Protein AF-M5CFU2-F1 (afdb_monomer_lite)

Foldseek 3Di:
DDDDDDDDDPDDPPPDDFQWDKDKDWDWDDDDHDIFTDKIKIKTARDDPVLLVLLLVPFDWDWDAPFQQWIWIDGPPDIGIDGHPAGFDPVFWDWDRDNVRRMIMIMGHHDDCVPPAPDPVDNQGFDVVPTDGPNDDDDPPVPDPDDDDDPVVLVVCLVVLVVVDDPVLVVCLPPPPDDDPDPSSNVSNVVNVVSVVSD

pLDDT: mean 77.22, std 15.62, range [31.09, 94.56]

Sequence (199 aa):
MQTPFKQELPLLALPPPPSSDATCECTSYWRGDRWYIKEIIIRLNVTDAAEKASLMGGAKVAMQLVGPCRLRLSIADYVHIVNIPFPVKESDVKVRIARKSSYIEMVTTPYQPWYGGGYPQSLFPILLDPPRPWNVHHIPLEKLPLIELSKDMVEYIVPHMALQHSDRERKIMFDPKYVPRDHLHALKVGVNILVQEFK

Structure (mmCIF, N/CA/C/O backbone):
data_AF-M5CFU2-F1
#
_entry.id   AF-M5CFU2-F1
#
loop_
_atom_site.group_PDB
_atom_site.id
_atom_site.type_symbol
_atom_site.label_atom_id
_atom_site.label_alt_id
_atom_site.label_comp_id
_atom_site.label_asym_id
_atom_site.label_entity_id
_atom_site.label_seq_id
_atom_site.pdbx_PDB_ins_code
_atom_site.Cartn_x
_atom_site.Cartn_y
_atom_site.Cartn_z
_atom_site.occupancy
_atom_site.B_iso_or_equiv
_atom_site.auth_seq_id
_atom_site.auth_comp_id
_atom_site.auth_asym_id
_atom_site.auth_atom_id
_atom_site.pdbx_PDB_model_num
ATOM 1 N N . MET A 1 1 ? -14.061 23.182 -39.339 1.00 41.84 1 MET A N 1
ATOM 2 C CA . MET A 1 1 ? -13.975 22.995 -37.875 1.00 41.84 1 MET A CA 1
ATOM 3 C C . MET A 1 1 ? -14.716 21.714 -37.534 1.00 41.84 1 MET A C 1
ATOM 5 O O . MET A 1 1 ? -15.932 21.695 -37.648 1.00 41.84 1 MET A O 1
ATOM 9 N N . GLN A 1 2 ? -13.996 20.625 -37.257 1.00 35.81 2 GLN A N 1
ATOM 10 C CA . GLN A 1 2 ? -14.605 19.353 -36.857 1.00 35.81 2 GLN A CA 1
ATOM 11 C C . GLN A 1 2 ? -14.965 19.418 -35.371 1.00 35.81 2 GLN A C 1
ATOM 13 O O . GLN A 1 2 ? -14.156 19.848 -34.550 1.00 35.81 2 GLN A O 1
ATOM 18 N N . THR A 1 3 ? -16.198 19.047 -35.045 1.00 37.41 3 THR A N 1
ATOM 19 C CA . THR A 1 3 ? -16.707 18.946 -33.677 1.00 37.41 3 THR A CA 1
ATOM 20 C C . THR A 1 3 ? -15.954 17.849 -32.915 1.00 37.41 3 THR A C 1
ATOM 22 O O . THR A 1 3 ? -15.770 16.760 -33.461 1.00 37.41 3 THR A O 1
ATOM 25 N N . PRO A 1 4 ? -15.514 18.091 -31.665 1.00 34.00 4 PRO A N 1
ATOM 26 C CA . PRO A 1 4 ? -14.841 17.064 -30.882 1.00 34.00 4 PRO A CA 1
ATOM 27 C C . PRO A 1 4 ? -15.812 15.921 -30.559 1.00 34.00 4 PRO A C 1
ATOM 29 O O . PRO A 1 4 ? -16.925 16.138 -30.078 1.00 34.00 4 PRO A O 1
ATOM 32 N N . PHE A 1 5 ? -15.372 14.697 -30.846 1.00 31.09 5 PHE A N 1
ATOM 33 C CA . PHE A 1 5 ? -16.081 13.454 -30.562 1.00 31.09 5 PHE A CA 1
ATOM 34 C C . PHE A 1 5 ? -16.227 13.279 -29.043 1.00 31.09 5 PHE A C 1
ATOM 36 O O . PHE A 1 5 ? -15.246 13.059 -28.333 1.00 31.09 5 PHE A O 1
ATOM 43 N N . LYS A 1 6 ? -17.455 13.413 -28.531 1.00 32.28 6 LYS A N 1
ATOM 44 C CA . LYS A 1 6 ? -17.780 13.210 -27.116 1.00 32.28 6 LYS A CA 1
ATOM 45 C C . LYS A 1 6 ? -18.118 11.734 -26.908 1.00 32.28 6 LYS A C 1
ATOM 47 O O . LYS A 1 6 ? -19.252 11.318 -27.122 1.00 32.28 6 LYS A O 1
ATOM 52 N N . GLN A 1 7 ? -17.123 10.937 -26.531 1.00 33.81 7 GLN A N 1
ATOM 53 C CA . GLN A 1 7 ? -17.352 9.556 -26.116 1.00 33.81 7 GLN A CA 1
ATOM 54 C C . GLN A 1 7 ? -17.829 9.556 -24.661 1.00 33.81 7 GLN A C 1
ATOM 56 O O . GLN A 1 7 ? -17.040 9.768 -23.741 1.00 33.81 7 GLN A O 1
ATOM 61 N N . GLU A 1 8 ? -19.125 9.344 -24.441 1.00 35.03 8 GLU A N 1
ATOM 62 C CA . GLU A 1 8 ? -19.650 9.076 -23.102 1.00 35.03 8 GLU A CA 1
ATOM 63 C C . GLU A 1 8 ? -19.315 7.625 -22.747 1.00 35.03 8 GLU A C 1
ATOM 65 O O . GLU A 1 8 ? -19.951 6.680 -23.211 1.00 35.03 8 GLU A O 1
ATOM 70 N N . LEU A 1 9 ? -18.238 7.437 -21.982 1.00 34.47 9 LEU A N 1
ATOM 71 C CA . LEU A 1 9 ? -17.932 6.144 -21.383 1.00 34.47 9 LEU A CA 1
ATOM 72 C C . LEU A 1 9 ? -19.029 5.829 -20.356 1.00 34.47 9 LEU A C 1
ATOM 74 O O . LEU A 1 9 ? -19.301 6.684 -19.507 1.00 34.47 9 LEU A O 1
ATOM 78 N N . PRO A 1 10 ? -19.652 4.637 -20.390 1.00 32.62 10 PRO A N 1
ATOM 79 C CA . PRO A 1 10 ? -20.541 4.232 -19.317 1.00 32.62 10 PRO A CA 1
ATOM 80 C C . PRO A 1 10 ? -19.726 4.264 -18.027 1.00 32.62 10 PRO A C 1
ATOM 82 O O . PRO A 1 10 ? -18.684 3.611 -17.928 1.00 32.62 10 PRO A O 1
ATOM 85 N N . LEU A 1 11 ? -20.171 5.077 -17.067 1.00 34.25 11 LEU A N 1
ATOM 86 C CA . LEU A 1 11 ? -19.619 5.068 -15.722 1.00 34.25 11 LEU A CA 1
ATOM 87 C C . LEU A 1 11 ? -19.661 3.610 -15.264 1.00 34.25 11 LEU A C 1
ATOM 89 O O . LEU A 1 11 ? -20.742 3.020 -15.205 1.00 34.25 11 LEU A O 1
ATOM 93 N N . LEU A 1 12 ? -18.486 3.013 -15.027 1.00 35.56 12 LEU A N 1
ATOM 94 C CA . LEU A 1 12 ? -18.384 1.711 -14.373 1.00 35.56 12 LEU A CA 1
ATOM 95 C C . LEU A 1 12 ? -19.361 1.736 -13.200 1.00 35.56 12 LEU A C 1
ATOM 97 O O . LEU A 1 12 ? -19.370 2.724 -12.462 1.00 35.56 12 LEU A O 1
ATOM 101 N N . ALA A 1 13 ? -20.216 0.711 -13.092 1.00 34.94 13 ALA A N 1
ATOM 102 C CA . ALA A 1 13 ? -21.219 0.642 -12.039 1.00 34.94 13 ALA A CA 1
ATOM 103 C C . ALA A 1 13 ? -20.538 1.009 -10.721 1.00 34.94 13 ALA A C 1
ATOM 105 O O . ALA A 1 13 ? -19.576 0.346 -10.322 1.00 34.94 13 ALA A O 1
ATOM 106 N N . LEU A 1 14 ? -20.970 2.128 -10.126 1.00 37.22 14 LEU A N 1
ATOM 107 C CA . LEU A 1 14 ? -20.390 2.597 -8.880 1.00 37.22 14 LEU A CA 1
ATOM 108 C C . LEU A 1 14 ? -20.467 1.417 -7.908 1.00 37.22 14 LEU A C 1
ATOM 110 O O . LEU A 1 14 ? -21.544 0.816 -7.792 1.00 37.22 14 LEU A O 1
ATOM 114 N N . PRO A 1 15 ? -19.349 1.032 -7.264 1.00 45.25 15 PRO A N 1
ATOM 115 C CA . PRO A 1 15 ? -19.416 0.017 -6.230 1.00 45.25 15 PRO A CA 1
ATOM 116 C C . PRO A 1 15 ? -20.506 0.442 -5.239 1.00 45.25 15 PRO A C 1
ATOM 118 O O . PRO A 1 15 ? -20.675 1.651 -5.024 1.00 45.25 15 PRO A O 1
ATOM 121 N N . PRO A 1 16 ? -21.275 -0.513 -4.681 1.00 41.72 16 PRO A N 1
ATOM 122 C CA . PRO A 1 16 ? -22.301 -0.184 -3.704 1.00 41.72 16 PRO A CA 1
ATOM 123 C C . PRO A 1 16 ? -21.687 0.764 -2.670 1.00 41.72 16 PRO A C 1
ATOM 125 O O . PRO A 1 16 ? -20.540 0.530 -2.263 1.00 41.72 16 PRO A O 1
ATOM 128 N N . PRO A 1 17 ? -22.383 1.860 -2.312 1.00 43.69 17 PRO A N 1
ATOM 129 C CA . PRO A 1 17 ? -21.851 2.819 -1.360 1.00 43.69 17 PRO A CA 1
ATOM 130 C C . PRO A 1 17 ? -21.389 2.034 -0.131 1.00 43.69 17 PRO A C 1
ATOM 132 O O . PRO A 1 17 ? -22.136 1.161 0.326 1.00 43.69 17 PRO A O 1
ATOM 135 N N . PRO A 1 18 ? -20.151 2.249 0.350 1.00 48.94 18 PRO A N 1
ATOM 136 C CA . PRO A 1 18 ? -19.665 1.505 1.497 1.00 48.94 18 PRO A CA 1
ATOM 137 C C . PRO A 1 18 ? -20.676 1.711 2.625 1.00 48.94 18 PRO A C 1
ATOM 139 O O . PRO A 1 18 ? -21.038 2.845 2.930 1.00 48.94 18 PRO A O 1
ATOM 142 N N . SER A 1 19 ? -21.156 0.632 3.242 1.00 49.25 19 SER A N 1
ATOM 143 C CA . SER A 1 19 ? -22.112 0.667 4.361 1.00 49.25 19 SER A CA 1
ATOM 144 C C . SER A 1 19 ? -21.500 1.247 5.651 1.00 49.25 19 SER A C 1
ATOM 146 O O . SER A 1 19 ? -21.984 1.027 6.763 1.00 49.25 19 SER A O 1
ATOM 148 N N . SER A 1 20 ? -20.397 1.977 5.523 1.00 54.47 20 SER A N 1
ATOM 149 C CA . SER A 1 20 ? -19.495 2.357 6.591 1.00 54.47 20 SER A CA 1
ATOM 150 C C . SER A 1 20 ? -18.760 3.643 6.222 1.00 54.47 20 SER A C 1
ATOM 152 O O . SER A 1 20 ? -18.044 3.690 5.216 1.00 54.47 20 SER A O 1
ATOM 154 N N . ASP A 1 21 ? -18.875 4.657 7.075 1.00 66.12 21 ASP A N 1
ATOM 155 C CA . ASP A 1 21 ? -18.061 5.864 6.978 1.00 66.12 21 ASP A CA 1
ATOM 156 C C . ASP A 1 21 ? -16.668 5.555 7.532 1.00 66.12 21 ASP A C 1
ATOM 158 O O . ASP A 1 21 ? -16.482 5.382 8.745 1.00 66.12 21 ASP A O 1
ATOM 162 N N . ALA A 1 22 ? -15.691 5.442 6.630 1.00 71.56 22 ALA A N 1
ATOM 163 C CA . ALA A 1 22 ? -14.291 5.270 6.983 1.00 71.56 22 ALA A CA 1
ATOM 164 C C . ALA A 1 22 ? -13.585 6.633 7.009 1.00 71.56 22 ALA A C 1
ATOM 166 O O . ALA A 1 22 ? -13.505 7.312 5.985 1.00 71.56 22 ALA A O 1
ATOM 167 N N . THR A 1 23 ? -13.043 7.030 8.159 1.00 83.62 23 THR A N 1
ATOM 168 C CA . THR A 1 23 ? -12.178 8.213 8.278 1.00 83.62 23 THR A CA 1
ATOM 169 C C . THR A 1 23 ? -10.717 7.785 8.345 1.00 83.62 23 THR A C 1
ATOM 171 O O . THR A 1 23 ? -10.392 6.760 8.939 1.00 83.62 23 THR A O 1
ATOM 174 N N . CYS A 1 24 ? -9.820 8.555 7.727 1.00 82.69 24 CYS A N 1
ATOM 175 C CA . CYS A 1 24 ? -8.384 8.290 7.743 1.00 82.69 24 CYS A CA 1
ATOM 176 C C . CYS A 1 24 ? -7.641 9.499 8.310 1.00 82.69 24 CYS A C 1
ATOM 178 O O . CYS A 1 24 ? -7.754 10.604 7.785 1.00 82.69 24 CYS A O 1
ATOM 180 N N . GLU A 1 25 ? -6.834 9.268 9.335 1.00 85.31 25 GLU A N 1
ATOM 181 C CA . GLU A 1 25 ? -5.944 10.245 9.948 1.00 85.31 25 GLU A CA 1
ATOM 182 C C . GLU A 1 25 ? -4.495 9.796 9.750 1.00 85.31 25 GLU A C 1
ATOM 184 O O . GLU A 1 25 ? -4.163 8.621 9.896 1.00 85.31 25 GLU A O 1
ATOM 189 N N . CYS A 1 26 ? -3.615 10.725 9.384 1.00 84.25 26 CYS A N 1
ATOM 190 C CA . CYS A 1 26 ? -2.186 10.460 9.231 1.00 84.25 26 CYS A CA 1
ATOM 191 C C . CYS A 1 26 ? -1.419 11.387 10.168 1.00 84.25 26 CYS A C 1
ATOM 193 O O . CYS A 1 26 ? -1.562 12.606 10.084 1.00 84.25 26 CYS A O 1
ATOM 195 N N . THR A 1 27 ? -0.575 10.828 11.031 1.00 84.88 27 THR A N 1
ATOM 196 C CA . THR A 1 27 ? 0.350 11.622 11.839 1.00 84.88 27 THR A CA 1
ATOM 197 C C . THR A 1 27 ? 1.688 11.725 11.123 1.00 84.88 27 THR A C 1
ATOM 199 O O . THR A 1 27 ? 2.237 10.733 10.633 1.00 84.88 27 THR A O 1
ATOM 202 N N . SER A 1 28 ? 2.231 12.936 11.051 1.00 85.56 28 SER A N 1
ATOM 203 C CA . SER A 1 28 ? 3.531 13.209 10.447 1.00 85.56 28 SER A CA 1
ATOM 204 C C . SER A 1 28 ? 4.504 13.800 11.458 1.00 85.56 28 SER A C 1
ATOM 206 O O . SER A 1 28 ? 4.108 14.431 12.435 1.00 85.56 28 SER A O 1
ATOM 208 N N . TYR A 1 29 ? 5.795 13.618 11.210 1.00 84.19 29 TYR A N 1
ATOM 209 C CA . TYR A 1 29 ? 6.867 14.238 11.976 1.00 84.19 29 TYR A CA 1
ATOM 210 C C . TYR A 1 29 ? 7.886 14.875 11.038 1.00 84.19 29 TYR A C 1
ATOM 212 O O . TYR A 1 29 ? 8.133 14.391 9.931 1.00 84.19 29 TYR A O 1
ATOM 220 N N . TRP A 1 30 ? 8.469 15.979 11.489 1.00 80.50 30 TRP A N 1
ATOM 221 C CA . TRP A 1 30 ? 9.524 16.674 10.768 1.00 80.50 30 TRP A CA 1
ATOM 222 C C . TRP A 1 30 ? 10.878 16.039 11.088 1.00 80.50 30 TRP A C 1
ATOM 224 O O . TRP A 1 30 ? 11.214 15.848 12.260 1.00 80.50 30 TRP A O 1
ATOM 234 N N . ARG A 1 31 ? 11.672 15.706 10.065 1.00 81.94 31 ARG A N 1
ATOM 235 C CA . ARG A 1 31 ? 13.044 15.212 10.253 1.00 81.94 31 ARG A CA 1
ATOM 236 C C . ARG A 1 31 ? 13.981 15.854 9.237 1.00 81.94 31 ARG A C 1
ATOM 238 O O . ARG A 1 31 ? 13.993 15.476 8.066 1.00 81.94 31 ARG A O 1
ATOM 245 N N . GLY A 1 32 ? 14.805 16.782 9.720 1.00 86.94 32 GLY A N 1
ATOM 246 C CA . GLY A 1 32 ? 15.752 17.534 8.899 1.00 86.94 32 GLY A CA 1
ATOM 247 C C . GLY A 1 32 ? 15.026 18.546 8.020 1.00 86.94 32 GLY A C 1
ATOM 248 O O . GLY A 1 32 ? 14.767 19.652 8.476 1.00 86.94 32 GLY A O 1
ATOM 249 N N . ASP A 1 33 ? 14.688 18.126 6.799 1.00 87.12 33 ASP A N 1
ATOM 250 C CA . ASP A 1 33 ? 14.187 18.995 5.721 1.00 87.12 33 ASP A CA 1
ATOM 251 C C . ASP A 1 33 ? 12.879 18.493 5.072 1.00 87.12 33 ASP A C 1
ATOM 253 O O . ASP A 1 33 ? 12.376 19.051 4.101 1.00 87.12 33 ASP A O 1
ATOM 257 N N . ARG A 1 34 ? 12.320 17.375 5.559 1.00 75.38 34 ARG A N 1
ATOM 258 C CA . ARG A 1 34 ? 11.091 16.784 5.006 1.00 75.38 34 ARG A CA 1
ATOM 259 C C . ARG A 1 34 ? 10.164 16.269 6.103 1.00 75.38 34 ARG A C 1
ATOM 261 O O . ARG A 1 34 ? 10.611 15.837 7.170 1.00 75.38 34 ARG A O 1
ATOM 268 N N . TRP A 1 35 ? 8.867 16.274 5.800 1.00 78.12 35 TRP A N 1
ATOM 269 C CA . TRP A 1 35 ? 7.842 15.590 6.584 1.00 78.12 35 TRP A CA 1
ATOM 270 C C . TRP A 1 35 ? 7.840 14.097 6.263 1.00 78.12 35 TRP A C 1
ATOM 272 O O . TRP A 1 35 ? 7.859 13.701 5.098 1.00 78.12 35 TRP A O 1
ATOM 282 N N . TYR A 1 36 ? 7.775 13.274 7.302 1.00 75.94 36 TYR A N 1
ATOM 283 C CA . TYR A 1 36 ? 7.614 11.829 7.197 1.00 75.94 36 TYR A CA 1
ATOM 284 C C . TYR A 1 36 ? 6.319 11.421 7.882 1.00 75.94 36 TYR A C 1
ATOM 286 O O . TYR A 1 36 ? 5.982 11.946 8.942 1.00 75.94 36 TYR A O 1
ATOM 294 N N . ILE A 1 37 ? 5.599 10.468 7.298 1.00 81.06 37 ILE A N 1
ATOM 295 C CA . ILE A 1 37 ? 4.417 9.887 7.935 1.00 81.06 37 ILE A CA 1
ATOM 296 C C . ILE A 1 37 ? 4.894 8.884 8.984 1.00 81.06 37 ILE A C 1
ATOM 298 O O . ILE A 1 37 ? 5.677 7.981 8.681 1.00 81.06 37 ILE A O 1
ATOM 302 N N . LYS A 1 38 ? 4.438 9.069 10.221 1.00 84.94 38 LYS A N 1
ATOM 303 C CA . LYS A 1 38 ? 4.735 8.199 11.358 1.00 84.94 38 LYS A CA 1
ATOM 304 C C . LYS A 1 38 ? 3.732 7.061 11.445 1.00 84.94 38 LYS A C 1
ATOM 306 O O . LYS A 1 38 ? 4.131 5.911 11.553 1.00 84.94 38 LYS A O 1
ATOM 311 N N . GLU A 1 39 ? 2.448 7.399 11.421 1.00 88.88 39 GLU A N 1
ATOM 312 C CA . GLU A 1 39 ? 1.352 6.478 11.708 1.00 88.88 39 GLU A CA 1
ATOM 313 C C . GLU A 1 39 ? 0.122 6.877 10.891 1.00 88.88 39 GLU A C 1
ATOM 315 O O . GLU A 1 39 ? -0.150 8.061 10.689 1.00 88.88 39 GLU A O 1
ATOM 320 N N . ILE A 1 40 ? -0.604 5.876 10.417 1.00 89.31 40 ILE A N 1
ATOM 321 C CA . ILE A 1 40 ? -1.865 5.988 9.698 1.00 89.31 40 ILE A CA 1
ATOM 322 C C . ILE A 1 40 ? -2.912 5.297 10.567 1.00 89.31 40 ILE A C 1
ATOM 324 O O . ILE A 1 40 ? -2.741 4.132 10.936 1.00 89.31 40 ILE A O 1
ATOM 328 N N . ILE A 1 41 ? -3.982 6.014 10.886 1.00 91.81 41 ILE A N 1
ATOM 329 C CA . ILE A 1 41 ? -5.115 5.528 11.663 1.00 91.81 41 ILE A CA 1
ATOM 330 C C . ILE A 1 41 ? -6.346 5.600 10.770 1.00 91.81 41 ILE A C 1
ATOM 332 O O . ILE A 1 41 ? -6.748 6.679 10.345 1.00 91.81 41 ILE A O 1
ATOM 336 N N . ILE A 1 42 ? -6.951 4.456 10.474 1.00 90.75 42 ILE A N 1
ATOM 337 C CA . ILE A 1 42 ? -8.202 4.389 9.720 1.00 90.75 42 ILE A CA 1
ATOM 338 C C . ILE A 1 42 ? -9.292 3.882 10.644 1.00 90.75 42 ILE A C 1
ATOM 340 O O . ILE A 1 42 ? -9.175 2.796 11.209 1.00 90.75 42 ILE A O 1
ATOM 344 N N . ARG A 1 43 ? -10.360 4.656 10.789 1.00 91.94 43 ARG A N 1
ATOM 345 C CA . ARG A 1 43 ? -11.502 4.318 11.625 1.00 91.94 43 ARG A CA 1
ATOM 346 C C . ARG A 1 43 ? -12.698 3.989 10.752 1.00 91.94 43 ARG A C 1
ATOM 348 O O . ARG A 1 43 ? -13.199 4.840 10.030 1.00 91.94 43 ARG A O 1
ATOM 355 N N . LEU A 1 44 ? -13.168 2.756 10.868 1.00 91.12 44 LEU A N 1
ATOM 356 C CA . LEU A 1 44 ? -14.397 2.271 10.265 1.00 91.12 44 LEU A CA 1
ATOM 357 C C . LEU A 1 44 ? -15.533 2.408 11.279 1.00 91.12 44 LEU A C 1
ATOM 359 O O . LEU A 1 44 ? -15.550 1.697 12.290 1.00 91.12 44 LEU A O 1
ATOM 363 N N . ASN A 1 45 ? -16.476 3.313 11.025 1.00 89.88 45 ASN A N 1
ATOM 364 C CA . ASN A 1 45 ? -17.699 3.382 11.817 1.00 89.88 45 ASN A CA 1
ATOM 365 C C . ASN A 1 45 ? -18.724 2.408 11.235 1.00 89.88 45 ASN A C 1
ATOM 367 O O . ASN A 1 45 ? -19.146 2.546 10.086 1.00 89.88 45 ASN A O 1
ATOM 371 N N . VAL A 1 46 ? -19.132 1.429 12.039 1.00 88.69 46 VAL A N 1
ATOM 372 C CA . VAL A 1 46 ? -20.214 0.518 11.667 1.00 88.69 46 VAL A CA 1
ATOM 373 C C . VAL A 1 46 ? -21.511 1.309 11.766 1.00 88.69 46 VAL A C 1
ATOM 375 O O . VAL A 1 46 ? -21.804 1.854 12.831 1.00 88.69 46 VAL A O 1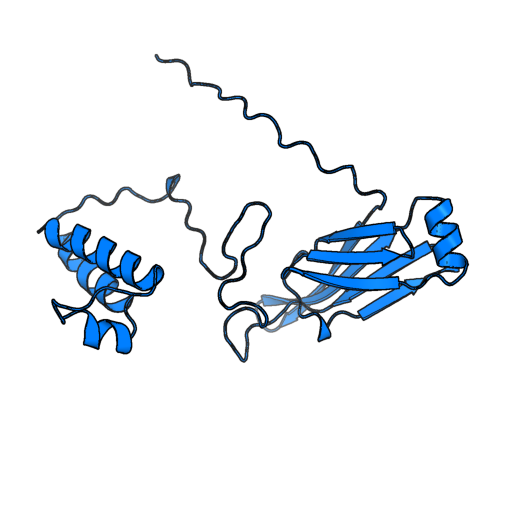
ATOM 378 N N . THR A 1 47 ? -22.274 1.419 10.679 1.00 87.50 47 THR A N 1
ATOM 379 C CA . THR A 1 47 ? -23.533 2.186 10.674 1.00 87.50 47 THR A CA 1
ATOM 380 C C . THR A 1 47 ? -24.752 1.284 10.855 1.00 87.50 47 THR A C 1
ATOM 382 O O . THR A 1 47 ? -25.654 1.650 11.618 1.00 87.50 47 THR A O 1
ATOM 385 N N . ASP A 1 48 ? -24.718 0.089 10.260 1.00 88.69 48 ASP A N 1
ATOM 386 C CA . ASP A 1 48 ? -25.811 -0.881 10.259 1.00 88.69 48 ASP A CA 1
ATOM 387 C C . ASP A 1 48 ? -26.134 -1.431 11.658 1.00 88.69 48 ASP A C 1
ATOM 389 O O . ASP A 1 48 ? -25.250 -1.778 12.443 1.00 88.69 48 ASP A O 1
ATOM 393 N N . ALA A 1 49 ? -27.424 -1.507 11.989 1.00 88.75 49 ALA A N 1
ATOM 394 C CA . ALA A 1 49 ? -27.876 -1.883 13.326 1.00 88.75 49 ALA A CA 1
ATOM 395 C C . ALA A 1 49 ? -27.612 -3.363 13.649 1.00 88.75 49 ALA A C 1
ATOM 397 O O . ALA A 1 49 ? -27.265 -3.685 14.791 1.00 88.75 49 ALA A O 1
ATOM 398 N N . ALA A 1 50 ? -27.745 -4.254 12.663 1.00 88.94 50 ALA A N 1
ATOM 399 C CA . ALA A 1 50 ? -27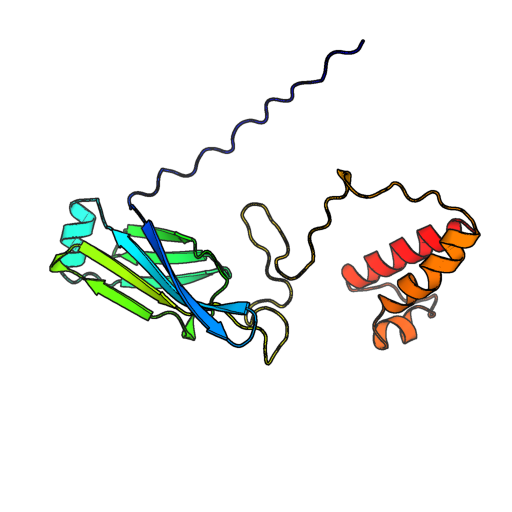.509 -5.681 12.852 1.00 88.94 50 ALA A CA 1
ATOM 400 C C . ALA A 1 50 ? -26.008 -5.971 12.985 1.00 88.94 50 ALA A C 1
ATOM 402 O O . ALA A 1 50 ? -25.591 -6.724 13.871 1.00 88.94 50 ALA A O 1
ATOM 403 N N . GLU A 1 51 ? -25.181 -5.298 12.190 1.00 87.94 51 GLU A N 1
ATOM 404 C CA . GLU A 1 51 ? -23.728 -5.363 12.316 1.00 87.94 51 GLU A CA 1
ATOM 405 C C . GLU A 1 51 ? -23.232 -4.807 13.664 1.00 87.94 51 GLU A C 1
ATOM 407 O O . GLU A 1 51 ? -22.402 -5.438 14.327 1.00 87.94 51 GLU A O 1
ATOM 412 N N . LYS A 1 52 ? -23.790 -3.682 14.141 1.00 90.50 52 LYS A N 1
ATOM 413 C CA . LYS A 1 52 ? -23.503 -3.137 15.485 1.00 90.50 52 LYS A CA 1
ATOM 414 C C . LYS A 1 52 ? -23.825 -4.136 16.587 1.00 90.50 52 LYS A C 1
ATOM 416 O O . LYS A 1 52 ? -23.008 -4.342 17.485 1.00 90.50 52 LYS A O 1
ATOM 421 N N . ALA A 1 53 ? -25.003 -4.757 16.528 1.00 90.25 53 ALA A N 1
ATOM 422 C CA . ALA A 1 53 ? -25.418 -5.762 17.502 1.00 90.25 53 ALA A CA 1
ATOM 423 C C . ALA A 1 53 ? -24.463 -6.965 17.502 1.00 90.25 53 ALA A C 1
ATOM 425 O O . ALA A 1 53 ? -24.044 -7.412 18.570 1.00 90.25 53 ALA A O 1
ATOM 426 N N . SER A 1 54 ? -24.044 -7.421 16.319 1.00 89.31 54 SER A N 1
ATOM 427 C CA . SER A 1 54 ? -23.052 -8.489 16.158 1.00 89.31 54 SER A CA 1
ATOM 428 C C . SER A 1 54 ? -21.695 -8.106 16.769 1.00 89.31 54 SER A C 1
ATOM 430 O O . SER A 1 54 ? -21.120 -8.851 17.572 1.00 89.31 54 SER A O 1
ATOM 432 N N . LEU A 1 55 ? -21.204 -6.895 16.486 1.00 90.75 55 LEU A N 1
ATOM 433 C CA . LEU A 1 55 ? -19.942 -6.393 17.030 1.00 90.75 55 LEU A CA 1
ATOM 434 C C . LEU A 1 55 ? -19.985 -6.244 18.561 1.00 90.75 55 LEU A C 1
ATOM 436 O O . LEU A 1 55 ? -19.023 -6.626 19.241 1.00 90.75 55 LEU A O 1
ATOM 440 N N . MET A 1 56 ? -21.090 -5.735 19.114 1.00 91.38 56 MET A N 1
ATOM 441 C CA . MET A 1 56 ? -21.326 -5.651 20.562 1.00 91.38 56 MET A CA 1
ATOM 442 C C . MET A 1 56 ? -21.411 -7.034 21.211 1.00 91.38 56 MET A C 1
ATOM 444 O O . MET A 1 56 ? -20.838 -7.234 22.280 1.00 91.38 56 MET A O 1
ATOM 448 N N . GLY A 1 57 ? -22.054 -7.990 20.537 1.00 90.06 57 GLY A N 1
ATOM 449 C CA . GLY A 1 57 ? -22.224 -9.378 20.973 1.00 90.06 57 GLY A CA 1
ATOM 450 C C . GLY A 1 57 ? -20.945 -10.218 20.975 1.00 90.06 57 GLY A C 1
ATOM 451 O O . GLY A 1 57 ? -20.993 -11.399 21.301 1.00 90.06 57 GLY A O 1
ATOM 452 N N . GLY A 1 58 ? -19.791 -9.636 20.638 1.00 90.38 58 GLY A N 1
ATOM 453 C CA . GLY A 1 58 ? -18.510 -10.336 20.704 1.00 90.38 58 GLY A CA 1
ATOM 454 C C . GLY A 1 58 ? -18.066 -10.967 19.386 1.00 90.38 58 GLY A C 1
ATOM 455 O O . GLY A 1 58 ? -17.090 -11.717 19.400 1.00 90.38 58 GLY A O 1
ATOM 456 N N . ALA A 1 59 ? -18.703 -10.634 18.254 1.00 90.12 59 ALA A N 1
ATOM 457 C CA . ALA A 1 59 ? -18.339 -11.180 16.948 1.00 90.12 59 ALA A CA 1
ATOM 458 C C . ALA A 1 59 ? -16.831 -11.098 16.672 1.00 90.12 59 ALA A C 1
ATOM 460 O O . ALA A 1 59 ? -16.141 -10.142 17.069 1.00 90.12 59 ALA A O 1
ATOM 461 N N . LYS A 1 60 ? -16.322 -12.133 15.999 1.00 91.62 60 LYS A N 1
ATOM 462 C CA . LYS A 1 60 ? -14.929 -12.209 15.573 1.00 91.62 60 LYS A CA 1
ATOM 463 C C . LYS A 1 60 ? -14.715 -11.214 14.438 1.00 91.62 60 LYS A C 1
ATOM 465 O O . LYS A 1 60 ? -15.422 -11.255 13.435 1.00 91.62 60 LYS A O 1
ATOM 470 N N . VAL A 1 61 ? -13.722 -10.349 14.615 1.00 92.12 61 VAL A N 1
ATOM 471 C CA . VAL A 1 61 ? -13.243 -9.451 13.567 1.00 92.12 61 VAL A CA 1
ATOM 472 C C . VAL A 1 61 ? -12.003 -10.086 12.957 1.00 92.12 61 VAL A C 1
ATOM 474 O O . VAL A 1 61 ? -11.045 -10.384 13.673 1.00 92.12 61 VAL A O 1
ATOM 477 N N . ALA A 1 62 ? -12.035 -10.324 11.653 1.00 91.19 62 ALA A N 1
ATOM 478 C CA . ALA A 1 62 ? -10.888 -10.780 10.884 1.00 91.19 62 ALA A CA 1
ATOM 479 C C . ALA A 1 62 ? -10.402 -9.659 9.967 1.00 91.19 62 ALA A C 1
ATOM 481 O O . ALA A 1 62 ? -11.186 -8.858 9.462 1.00 91.19 62 ALA A O 1
ATOM 482 N N . MET A 1 63 ? -9.093 -9.617 9.764 1.00 90.56 63 MET A N 1
ATOM 483 C CA . MET A 1 63 ? -8.424 -8.644 8.919 1.00 90.56 63 MET A CA 1
ATOM 484 C C . MET A 1 63 ? -7.530 -9.403 7.950 1.00 90.56 63 MET A C 1
ATOM 486 O O . MET A 1 63 ? -6.779 -10.277 8.377 1.00 90.56 63 MET A O 1
ATOM 490 N N . GLN A 1 64 ? -7.619 -9.064 6.668 1.00 88.88 64 GLN A N 1
ATOM 491 C CA . GLN A 1 64 ? -6.761 -9.624 5.634 1.00 88.88 64 GLN A CA 1
ATOM 492 C C . GLN A 1 64 ? -6.360 -8.536 4.647 1.00 88.88 64 GLN A C 1
ATOM 494 O O . GLN A 1 64 ? -7.215 -7.819 4.119 1.00 88.88 64 GLN A O 1
ATOM 499 N N . LEU A 1 65 ? -5.069 -8.434 4.352 1.00 85.38 65 LEU A N 1
ATOM 500 C CA . LEU A 1 65 ? -4.607 -7.540 3.301 1.00 85.38 65 LEU A CA 1
ATOM 501 C C . LEU A 1 65 ? -4.892 -8.157 1.918 1.00 85.38 65 LEU A C 1
ATOM 503 O O . LEU A 1 65 ? -4.492 -9.283 1.639 1.00 85.38 65 LEU A O 1
ATOM 507 N N . VAL A 1 66 ? -5.607 -7.433 1.053 1.00 82.75 66 VAL A N 1
ATOM 508 C CA . VAL A 1 66 ? -5.961 -7.885 -0.314 1.00 82.75 66 VAL A CA 1
ATOM 509 C C . VAL A 1 66 ? -5.035 -7.255 -1.362 1.00 82.75 66 VAL A C 1
ATOM 511 O O . VAL A 1 66 ? -4.916 -7.745 -2.481 1.00 82.75 66 VAL A O 1
ATOM 514 N N . GLY A 1 67 ? -4.347 -6.175 -0.999 1.00 77.50 67 GLY A N 1
ATOM 515 C CA . GLY A 1 67 ? -3.314 -5.536 -1.802 1.00 77.50 67 GLY A CA 1
ATOM 516 C C . GLY A 1 67 ? -2.542 -4.508 -0.976 1.00 77.50 67 GLY A C 1
ATOM 517 O O . GLY A 1 67 ? -2.921 -4.236 0.161 1.00 77.50 67 GLY A O 1
ATOM 518 N N . PRO A 1 68 ? -1.502 -3.870 -1.534 1.00 79.75 68 PRO A N 1
ATOM 519 C CA . PRO A 1 68 ? -0.616 -2.986 -0.772 1.00 79.75 68 PRO A CA 1
ATOM 520 C C . PRO A 1 68 ? -1.374 -1.876 -0.027 1.00 79.75 68 PRO A C 1
ATOM 522 O O . PRO A 1 68 ? -1.045 -1.577 1.116 1.00 79.75 68 PRO A O 1
ATOM 525 N N . CYS A 1 69 ? -2.421 -1.326 -0.651 1.00 83.19 69 CYS A N 1
ATOM 526 C CA . CYS A 1 69 ? -3.254 -0.235 -0.139 1.00 83.19 69 CYS A CA 1
ATOM 527 C C . CYS A 1 69 ? -4.701 -0.658 0.181 1.00 83.19 69 CYS A C 1
ATOM 529 O O . CYS A 1 69 ? -5.579 0.199 0.272 1.00 83.19 69 CYS A O 1
ATOM 531 N N . ARG A 1 70 ? -5.009 -1.958 0.255 1.00 84.81 70 ARG A N 1
ATOM 532 C CA . ARG A 1 70 ? -6.394 -2.439 0.401 1.00 84.81 70 ARG A CA 1
ATOM 533 C C . ARG A 1 70 ? -6.491 -3.564 1.406 1.00 84.81 70 ARG A C 1
ATOM 535 O O . ARG A 1 70 ? -5.798 -4.575 1.290 1.00 84.81 70 ARG A O 1
ATOM 542 N N . LEU A 1 71 ? -7.421 -3.417 2.336 1.00 86.69 71 LEU A N 1
ATOM 543 C CA . LEU A 1 71 ? -7.623 -4.355 3.422 1.00 86.69 71 LEU A CA 1
ATOM 544 C C . LEU A 1 71 ? -9.090 -4.761 3.517 1.00 86.69 71 LEU A C 1
ATOM 546 O O . LEU A 1 71 ? -9.986 -3.927 3.433 1.00 86.69 71 LEU A O 1
ATOM 550 N N . ARG A 1 72 ? -9.326 -6.057 3.691 1.00 89.12 72 ARG A N 1
ATOM 551 C CA . ARG A 1 72 ? -10.641 -6.639 3.925 1.00 89.12 72 ARG A CA 1
ATOM 552 C C . ARG A 1 72 ? -10.836 -6.849 5.420 1.00 89.12 72 ARG A C 1
ATOM 554 O O . ARG A 1 72 ? -10.110 -7.635 6.031 1.00 89.12 72 ARG A O 1
ATOM 561 N N . LEU A 1 73 ? -11.821 -6.169 5.993 1.00 90.31 73 LEU A N 1
ATOM 562 C CA . LEU A 1 73 ? -12.307 -6.414 7.349 1.00 90.31 73 LEU A CA 1
ATOM 563 C C . LEU A 1 73 ? -13.557 -7.280 7.271 1.00 90.31 73 LEU A C 1
ATOM 565 O O . LEU A 1 73 ? -14.453 -6.998 6.484 1.00 90.31 73 LEU A O 1
ATOM 569 N N . SER A 1 74 ? -13.612 -8.347 8.059 1.00 89.56 74 SER A N 1
ATOM 570 C CA . SER A 1 74 ? -14.793 -9.208 8.170 1.00 89.56 74 SER A CA 1
ATOM 571 C C . SER A 1 74 ? -15.301 -9.191 9.606 1.00 89.56 74 SER A C 1
ATOM 573 O O . SER A 1 74 ? -14.526 -9.465 10.524 1.00 89.56 74 SER A O 1
ATOM 575 N N . ILE A 1 75 ? -16.575 -8.858 9.801 1.00 89.81 75 ILE A N 1
ATOM 576 C CA . ILE A 1 75 ? -17.270 -8.847 11.092 1.00 89.81 75 ILE A CA 1
ATOM 577 C C . ILE A 1 75 ? -18.413 -9.857 10.998 1.00 89.81 75 ILE A C 1
ATOM 579 O O . ILE A 1 75 ? -19.454 -9.552 10.428 1.00 89.81 75 ILE A O 1
ATOM 583 N N . ALA A 1 76 ? -18.231 -11.062 11.546 1.00 87.88 76 ALA A N 1
ATOM 584 C CA . ALA A 1 76 ? -19.153 -12.178 11.292 1.00 87.88 76 ALA A CA 1
ATOM 585 C C . ALA A 1 76 ? -19.398 -12.364 9.775 1.00 87.88 76 ALA A C 1
ATOM 587 O O . ALA A 1 76 ? -18.448 -12.684 9.061 1.00 87.88 76 ALA A O 1
ATOM 588 N N . ASP A 1 77 ? -20.619 -12.111 9.296 1.00 86.50 77 ASP A N 1
ATOM 589 C CA . ASP A 1 77 ? -21.013 -12.251 7.887 1.00 86.50 77 ASP A CA 1
ATOM 590 C C . ASP A 1 77 ? -20.844 -10.955 7.067 1.00 86.50 77 ASP A C 1
ATOM 592 O O . ASP A 1 77 ? -21.016 -10.956 5.848 1.00 86.50 77 ASP A O 1
ATOM 596 N N . TYR A 1 78 ? -20.485 -9.844 7.717 1.00 88.50 78 TYR A N 1
ATOM 597 C CA . TYR A 1 78 ? -20.293 -8.544 7.074 1.00 88.50 78 TYR A CA 1
ATOM 598 C C . TYR A 1 78 ? -18.851 -8.379 6.601 1.00 88.50 78 TYR A C 1
ATOM 600 O O . TYR A 1 78 ? -17.905 -8.717 7.316 1.00 88.50 78 TYR A O 1
ATOM 608 N N . VAL A 1 79 ? -18.669 -7.832 5.397 1.00 88.19 79 VAL A N 1
ATOM 609 C CA . VAL A 1 79 ? -17.351 -7.624 4.785 1.00 88.19 79 VAL A CA 1
ATOM 610 C C . VAL A 1 79 ? -17.206 -6.179 4.327 1.00 88.19 79 VAL A C 1
ATOM 612 O O . VAL A 1 79 ? -18.010 -5.683 3.544 1.00 88.19 79 VAL A O 1
ATOM 615 N N . HIS A 1 80 ? -16.115 -5.544 4.751 1.00 87.44 80 HIS A N 1
ATOM 616 C CA . HIS A 1 80 ? -15.745 -4.177 4.400 1.00 87.44 80 HIS A CA 1
ATOM 617 C C . HIS A 1 80 ? -14.403 -4.146 3.688 1.00 87.44 80 HIS A C 1
ATOM 619 O O . HIS A 1 80 ? -13.459 -4.829 4.092 1.00 87.44 80 HIS A O 1
ATOM 625 N N . ILE A 1 81 ? -14.294 -3.314 2.653 1.00 85.81 81 ILE A N 1
ATOM 626 C CA . ILE A 1 81 ? -13.020 -3.010 2.000 1.00 85.81 81 ILE A CA 1
ATOM 627 C C . ILE A 1 81 ? -12.576 -1.619 2.433 1.00 85.81 81 ILE A C 1
ATOM 629 O O . ILE A 1 81 ? -13.211 -0.618 2.114 1.00 85.81 81 ILE A O 1
ATOM 633 N N . VAL A 1 82 ? -11.458 -1.572 3.144 1.00 84.88 82 VAL A N 1
ATOM 634 C CA . VAL A 1 82 ? -10.823 -0.346 3.612 1.00 84.88 82 VAL A CA 1
ATOM 635 C C . VAL A 1 82 ? -9.671 0.002 2.677 1.00 84.88 82 VAL A C 1
ATOM 637 O O . VAL A 1 82 ? -8.770 -0.812 2.450 1.00 84.88 82 VAL A O 1
ATOM 640 N N . ASN A 1 83 ? -9.699 1.219 2.136 1.00 83.88 83 ASN A N 1
ATOM 641 C CA . ASN A 1 83 ? -8.606 1.764 1.338 1.00 83.88 83 ASN A CA 1
ATOM 642 C C . ASN A 1 83 ? -7.619 2.492 2.256 1.00 83.88 83 ASN A C 1
ATOM 644 O O . ASN A 1 83 ? -8.012 3.318 3.078 1.00 83.88 83 ASN A O 1
ATOM 648 N N . ILE A 1 84 ? -6.338 2.191 2.091 1.00 83.19 84 ILE A N 1
ATOM 649 C CA . ILE A 1 84 ? -5.234 2.775 2.845 1.00 83.19 84 ILE A CA 1
ATOM 650 C C . ILE A 1 84 ? -4.484 3.716 1.898 1.00 83.19 84 ILE A C 1
ATOM 652 O O . ILE A 1 84 ? -4.164 3.311 0.780 1.00 83.19 84 ILE A O 1
ATOM 656 N N . PRO A 1 85 ? -4.189 4.966 2.293 1.00 79.81 85 PRO A N 1
ATOM 657 C CA . PRO A 1 85 ? -3.575 5.938 1.386 1.00 79.81 85 PRO A CA 1
ATOM 658 C C . PRO A 1 85 ? -2.151 5.553 0.968 1.00 79.81 85 PRO A C 1
ATOM 660 O O . PRO A 1 85 ? -1.701 5.927 -0.113 1.00 79.81 85 PRO A O 1
ATOM 663 N N . PHE A 1 86 ? -1.453 4.786 1.806 1.00 80.06 86 PHE A N 1
ATOM 664 C CA . PHE A 1 86 ? -0.099 4.322 1.546 1.00 80.06 86 PHE A CA 1
ATOM 665 C C . PHE A 1 86 ? -0.010 2.808 1.697 1.00 80.06 86 PHE A C 1
ATOM 667 O O . PHE A 1 86 ? -0.751 2.228 2.490 1.00 80.06 86 PHE A O 1
ATOM 674 N N . PRO A 1 87 ? 0.917 2.163 0.980 1.00 82.06 87 PRO A N 1
ATOM 675 C CA . PRO A 1 87 ? 1.160 0.744 1.127 1.00 82.06 87 PRO A CA 1
ATOM 676 C C . PRO A 1 87 ? 1.569 0.376 2.538 1.00 82.06 87 PRO A C 1
ATOM 678 O O . PRO A 1 87 ? 2.338 1.102 3.161 1.00 82.06 87 PRO A O 1
ATOM 681 N N . VAL A 1 88 ? 1.098 -0.767 3.020 1.00 85.38 88 VAL A N 1
ATOM 682 C CA . VAL A 1 88 ? 1.409 -1.257 4.365 1.00 85.38 88 VAL A CA 1
ATOM 683 C C . VAL A 1 88 ? 1.805 -2.716 4.321 1.00 85.38 88 VAL A C 1
ATOM 685 O O . VAL A 1 88 ? 1.421 -3.462 3.419 1.00 85.38 88 VAL A O 1
ATOM 688 N N . LYS A 1 89 ? 2.5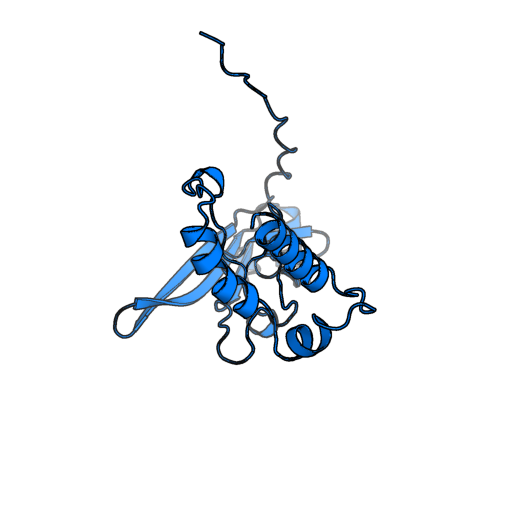86 -3.140 5.307 1.00 85.44 89 LYS A N 1
ATOM 689 C CA . LYS A 1 89 ? 2.881 -4.551 5.518 1.00 85.44 89 LYS A CA 1
ATOM 690 C C . LYS A 1 89 ? 1.872 -5.105 6.512 1.00 85.44 89 LYS A C 1
ATOM 692 O O . LYS A 1 89 ? 1.656 -4.508 7.557 1.00 85.44 89 LYS A O 1
ATOM 697 N N . GLU A 1 90 ? 1.298 -6.265 6.215 1.00 84.56 90 GLU A N 1
ATOM 698 C CA . GLU A 1 90 ? 0.276 -6.888 7.067 1.00 84.56 90 GLU A CA 1
ATOM 699 C C . GLU A 1 90 ? 0.738 -7.090 8.524 1.00 84.56 90 GLU A C 1
ATOM 701 O O . GLU A 1 90 ? -0.051 -6.896 9.441 1.00 84.56 90 GLU A O 1
ATOM 706 N N . SER A 1 91 ? 2.029 -7.376 8.752 1.00 86.12 91 SER A N 1
ATOM 707 C CA . SER A 1 91 ? 2.606 -7.516 10.101 1.00 86.12 91 SER A CA 1
ATOM 708 C C . SER A 1 91 ? 2.573 -6.242 10.943 1.00 86.12 91 SER A C 1
ATOM 710 O O . SER A 1 91 ? 2.677 -6.316 12.166 1.00 86.12 91 SER A O 1
ATOM 712 N N . ASP A 1 92 ? 2.478 -5.086 10.293 1.00 88.56 92 ASP A N 1
ATOM 713 C CA . ASP A 1 92 ? 2.599 -3.780 10.938 1.00 88.56 92 ASP A CA 1
ATOM 714 C C . ASP A 1 92 ? 1.212 -3.190 11.242 1.00 88.56 92 ASP A C 1
ATOM 716 O O . ASP A 1 92 ? 1.099 -2.191 11.957 1.00 88.56 92 ASP A O 1
ATOM 720 N N . VAL A 1 93 ? 0.151 -3.840 10.749 1.00 91.25 93 VAL A N 1
ATOM 721 C CA . VAL A 1 93 ? -1.237 -3.440 10.962 1.00 91.25 93 VAL A CA 1
ATOM 722 C C . VAL A 1 93 ? -1.740 -3.967 12.305 1.00 91.25 93 VAL A C 1
ATOM 724 O O . VAL A 1 93 ? -1.731 -5.166 12.582 1.00 91.25 93 VAL A O 1
ATOM 727 N N . LYS A 1 94 ? -2.242 -3.060 13.141 1.00 93.62 94 LYS A N 1
ATOM 728 C CA . LYS A 1 94 ? -2.893 -3.363 14.419 1.00 93.62 94 LYS A CA 1
ATOM 729 C C . LYS A 1 94 ? -4.359 -2.972 14.351 1.00 93.62 94 LYS A C 1
ATOM 731 O O . LYS A 1 94 ? -4.684 -1.837 14.019 1.00 93.62 94 LYS A O 1
ATOM 736 N N . VAL A 1 95 ? -5.242 -3.892 14.727 1.00 93.12 95 VAL A N 1
ATOM 737 C CA . VAL A 1 95 ? -6.689 -3.650 14.768 1.00 93.12 95 VAL A CA 1
ATOM 738 C C . VAL A 1 95 ? -7.134 -3.438 16.213 1.00 93.12 95 VAL A C 1
ATOM 740 O O . VAL A 1 95 ? -6.873 -4.270 17.082 1.00 93.12 95 VAL A O 1
ATOM 743 N N . ARG A 1 96 ? -7.816 -2.324 16.475 1.00 94.00 96 ARG A N 1
ATOM 744 C CA . ARG A 1 96 ? -8.459 -1.989 17.749 1.00 94.00 96 ARG A CA 1
ATOM 745 C C . ARG A 1 96 ? -9.968 -2.020 17.553 1.00 94.00 96 ARG A C 1
ATOM 747 O O . ARG A 1 96 ? -10.493 -1.420 16.622 1.00 94.00 96 ARG A O 1
ATOM 754 N N . ILE A 1 97 ? -10.672 -2.727 18.430 1.00 94.56 97 ILE A N 1
ATOM 755 C CA . ILE A 1 97 ? -12.111 -2.964 18.284 1.00 94.56 97 ILE A CA 1
ATOM 756 C C . ILE A 1 97 ? -12.835 -2.298 19.446 1.00 94.56 97 ILE A C 1
ATOM 758 O O . ILE A 1 97 ? -12.747 -2.756 20.587 1.00 94.56 97 ILE A O 1
ATOM 762 N N . ALA A 1 98 ? -13.591 -1.247 19.157 1.00 92.88 98 ALA A N 1
ATOM 763 C CA . ALA A 1 98 ? -14.371 -0.535 20.152 1.00 92.88 98 ALA A CA 1
ATOM 764 C C . ALA A 1 98 ? -15.835 -0.988 20.084 1.00 92.88 98 ALA A C 1
ATOM 766 O O . ALA A 1 98 ? -16.681 -0.365 19.446 1.00 92.88 98 ALA A O 1
ATOM 767 N N . ARG A 1 99 ? -16.136 -2.110 20.751 1.00 91.88 99 ARG A N 1
ATOM 768 C CA . ARG A 1 99 ? -17.447 -2.781 20.665 1.00 91.88 99 ARG A CA 1
ATOM 769 C C . ARG A 1 99 ? -18.604 -1.907 21.158 1.00 91.88 99 ARG A C 1
ATOM 771 O O . ARG A 1 99 ? -19.609 -1.796 20.474 1.00 91.88 99 ARG A O 1
ATOM 778 N N . LYS A 1 100 ? -18.446 -1.235 22.306 1.00 89.94 100 LYS A N 1
ATOM 779 C CA . LYS A 1 100 ? -19.500 -0.380 22.896 1.00 89.94 100 LYS A CA 1
ATOM 780 C C . LYS A 1 100 ? -19.832 0.844 22.037 1.00 89.94 100 LYS A C 1
ATOM 782 O O . LYS A 1 100 ? -20.981 1.252 21.970 1.00 89.94 100 LYS A O 1
ATOM 787 N N . SER A 1 101 ? -18.827 1.420 21.385 1.00 88.25 101 SER A N 1
ATOM 788 C CA . SER A 1 101 ? -18.952 2.607 20.531 1.00 88.25 101 SER A CA 1
ATOM 789 C C . SER A 1 101 ? -19.048 2.273 19.039 1.00 88.25 101 SER A C 1
ATOM 791 O O . SER A 1 101 ? -19.062 3.184 18.219 1.00 88.25 101 SER A O 1
ATOM 793 N N . SER A 1 102 ? -19.133 0.984 18.693 1.00 89.81 102 SER A N 1
ATOM 794 C CA . SER A 1 102 ? -19.373 0.474 17.339 1.00 89.81 102 SER A CA 1
ATOM 795 C C . SER A 1 102 ? -18.414 0.984 16.254 1.00 89.81 102 SER A C 1
ATOM 797 O O . SER A 1 102 ? -18.833 1.322 15.147 1.00 89.81 102 SER A O 1
ATOM 799 N N . TYR A 1 103 ? -17.114 1.028 16.552 1.00 91.12 103 TYR A N 1
ATOM 800 C CA . TYR A 1 103 ? -16.101 1.340 15.543 1.00 91.12 103 TYR A CA 1
ATOM 801 C C . TYR A 1 103 ? -14.901 0.401 15.624 1.00 91.12 103 TYR A C 1
ATOM 803 O O . TYR A 1 103 ? -14.596 -0.178 16.673 1.00 91.12 103 TYR A O 1
ATOM 811 N N . ILE A 1 104 ? -14.211 0.262 14.496 1.00 92.44 104 ILE A N 1
ATOM 812 C CA . ILE A 1 104 ? -12.946 -0.459 14.387 1.00 92.44 104 ILE A CA 1
ATOM 813 C C . ILE A 1 104 ? -11.888 0.527 13.920 1.00 92.44 104 ILE A C 1
ATOM 815 O O . ILE A 1 104 ? -12.067 1.213 12.920 1.00 92.44 104 ILE A O 1
ATOM 819 N N . GLU A 1 105 ? -10.781 0.583 14.641 1.00 93.50 105 GLU A N 1
ATOM 820 C CA . GLU A 1 105 ? -9.606 1.350 14.262 1.00 93.50 105 GLU A CA 1
ATOM 821 C C . GLU A 1 105 ? -8.520 0.419 13.751 1.00 93.50 105 GLU A C 1
ATOM 823 O O . GLU A 1 105 ? -8.216 -0.619 14.340 1.00 93.50 105 GLU A O 1
ATOM 828 N N . MET A 1 106 ? -7.895 0.827 12.666 1.00 91.81 106 MET A N 1
ATOM 829 C CA . MET A 1 106 ? -6.724 0.201 12.102 1.00 91.81 106 MET A CA 1
ATOM 830 C C . MET A 1 106 ? -5.568 1.171 12.232 1.00 91.81 106 MET A C 1
ATOM 832 O O . MET A 1 106 ? -5.640 2.288 11.733 1.00 91.81 106 MET A O 1
ATOM 836 N N . VAL A 1 107 ? -4.507 0.738 12.896 1.00 93.12 107 VAL A N 1
ATOM 837 C CA . VAL A 1 107 ? -3.311 1.536 13.136 1.00 93.12 107 VAL A CA 1
ATOM 838 C C . VAL A 1 107 ? -2.146 0.859 12.440 1.00 93.12 107 VAL A C 1
ATOM 840 O O . VAL A 1 107 ? -1.880 -0.317 12.682 1.00 93.12 107 VAL A O 1
ATOM 843 N N . THR A 1 108 ? -1.462 1.580 11.565 1.00 92.19 108 THR A N 1
ATOM 844 C CA . THR A 1 108 ? -0.370 1.037 10.754 1.00 92.19 108 THR A CA 1
ATOM 845 C C . THR A 1 108 ? 0.656 2.114 10.446 1.00 92.19 108 THR A C 1
ATOM 847 O O . THR A 1 108 ? 0.393 3.306 10.587 1.00 92.19 108 THR A O 1
ATOM 850 N N . THR A 1 109 ? 1.834 1.712 9.994 1.00 90.12 109 THR A N 1
ATOM 851 C CA . THR A 1 109 ? 2.834 2.622 9.434 1.00 90.12 109 THR A CA 1
ATOM 852 C C . THR A 1 109 ? 2.920 2.426 7.918 1.00 90.12 109 THR A C 1
ATOM 854 O O . THR A 1 109 ? 2.650 1.324 7.428 1.00 90.12 109 THR A O 1
ATOM 857 N N . PRO A 1 110 ? 3.263 3.471 7.143 1.00 85.62 110 PRO A N 1
ATOM 858 C CA . PRO A 1 110 ? 3.562 3.293 5.730 1.00 85.62 110 PRO A CA 1
ATOM 859 C C . PRO A 1 110 ? 4.746 2.341 5.564 1.00 85.62 110 PRO A C 1
ATOM 861 O O . PRO A 1 110 ? 5.747 2.444 6.277 1.00 85.62 110 PRO A O 1
ATOM 864 N N . TYR A 1 111 ? 4.654 1.455 4.581 1.00 82.81 111 TYR A N 1
ATOM 865 C CA . TYR A 1 111 ? 5.744 0.587 4.180 1.00 82.81 111 TYR A CA 1
ATOM 866 C C . TYR A 1 111 ? 6.941 1.425 3.727 1.00 82.81 111 TYR A C 1
ATOM 868 O O . TYR A 1 111 ? 6.812 2.317 2.884 1.00 82.81 111 TYR A O 1
ATOM 876 N N . GLN A 1 112 ? 8.118 1.106 4.263 1.00 76.31 112 GLN A N 1
ATOM 877 C CA . GLN A 1 112 ? 9.360 1.773 3.904 1.00 76.31 112 GLN A CA 1
ATOM 878 C C . GLN A 1 112 ? 10.325 0.789 3.218 1.00 76.31 112 GLN A C 1
ATOM 880 O O . GLN A 1 112 ? 10.650 -0.249 3.799 1.00 76.31 112 GLN A O 1
ATOM 885 N N . PRO A 1 113 ? 10.831 1.094 2.009 1.00 64.06 113 PRO A N 1
ATOM 886 C CA . PRO A 1 113 ? 11.555 0.132 1.170 1.00 64.06 113 PRO A CA 1
ATOM 887 C C . PRO A 1 113 ? 13.028 -0.112 1.565 1.00 64.06 113 PRO A C 1
ATOM 889 O O . PRO A 1 113 ? 13.785 -0.655 0.763 1.00 64.06 113 PRO A O 1
ATOM 892 N N . TRP A 1 114 ? 13.459 0.263 2.776 1.00 59.38 114 TRP A N 1
ATOM 893 C CA . TRP A 1 114 ? 14.877 0.437 3.143 1.00 59.38 114 TRP A CA 1
ATOM 894 C C . TRP A 1 114 ? 15.780 -0.801 3.031 1.00 59.38 114 TRP A C 1
ATOM 896 O O . TRP A 1 114 ? 16.993 -0.633 2.972 1.00 59.38 114 TRP A O 1
ATOM 906 N N . TYR A 1 115 ? 15.232 -2.020 3.001 1.00 52.25 115 TYR A N 1
ATOM 907 C CA . TYR A 1 115 ? 16.038 -3.246 3.099 1.00 52.25 115 TYR A CA 1
ATOM 908 C C . TYR A 1 115 ? 15.876 -4.244 1.943 1.00 52.25 115 TYR A C 1
ATOM 910 O O . TYR A 1 115 ? 16.607 -5.229 1.916 1.00 52.25 115 TYR A O 1
ATOM 918 N N . GLY A 1 116 ? 14.958 -4.025 0.993 1.00 55.91 116 GLY A N 1
ATOM 919 C CA . GLY A 1 116 ? 14.629 -5.067 0.004 1.00 55.91 116 GLY A CA 1
ATOM 920 C C . GLY A 1 116 ? 14.280 -4.612 -1.408 1.00 55.91 116 GLY A C 1
ATOM 921 O O . GLY A 1 116 ? 14.346 -5.438 -2.308 1.00 55.91 116 GLY A O 1
ATOM 922 N N . GLY A 1 117 ? 13.956 -3.331 -1.622 1.00 56.59 117 GLY A N 1
ATOM 923 C CA . GLY A 1 117 ? 13.469 -2.844 -2.916 1.00 56.59 117 GLY A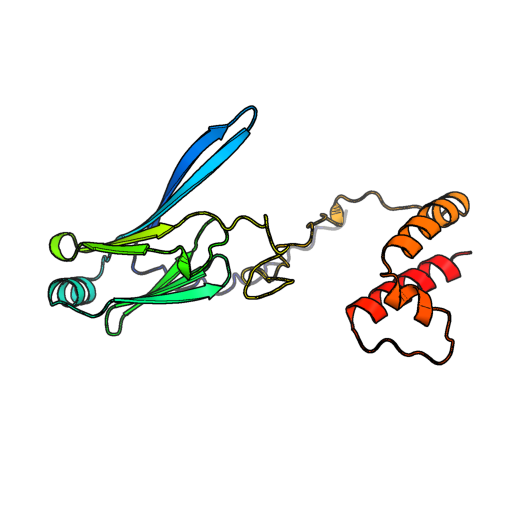 CA 1
ATOM 924 C C . GLY A 1 117 ? 12.110 -3.449 -3.305 1.00 56.59 117 GLY A C 1
ATOM 925 O O . GLY A 1 117 ? 11.975 -4.643 -3.543 1.00 56.59 117 GLY A O 1
ATOM 926 N N . GLY A 1 118 ? 11.079 -2.611 -3.415 1.00 61.97 118 GLY A N 1
ATOM 927 C CA . GLY A 1 118 ? 9.730 -3.070 -3.769 1.00 61.97 118 GLY A CA 1
ATOM 928 C C . GLY A 1 118 ? 8.929 -3.594 -2.576 1.00 61.97 118 GLY A C 1
ATOM 929 O O . GLY A 1 118 ? 9.323 -3.423 -1.428 1.00 61.97 118 GLY A O 1
ATOM 930 N N . TYR A 1 119 ? 7.754 -4.164 -2.839 1.00 70.00 119 TYR A N 1
ATOM 931 C CA . TYR A 1 119 ? 6.816 -4.597 -1.804 1.00 70.00 119 TYR A CA 1
ATOM 932 C C . TYR A 1 119 ? 7.042 -6.073 -1.438 1.00 70.00 119 TYR A C 1
ATOM 934 O O . TYR A 1 119 ? 7.252 -6.882 -2.340 1.00 70.00 119 TYR A O 1
ATOM 942 N N . PRO A 1 120 ? 6.954 -6.488 -0.157 1.00 66.62 120 PRO A N 1
ATOM 943 C CA . PRO A 1 120 ? 7.367 -7.834 0.255 1.00 66.62 120 PRO A CA 1
ATOM 944 C C . PRO A 1 120 ? 6.594 -8.971 -0.424 1.00 66.62 120 PRO A C 1
ATOM 946 O O . PRO A 1 120 ? 7.127 -10.063 -0.579 1.00 66.62 120 PRO A O 1
ATOM 949 N N . GLN A 1 121 ? 5.339 -8.725 -0.815 1.00 64.31 121 GLN A N 1
ATOM 950 C CA . GLN A 1 121 ? 4.493 -9.725 -1.474 1.00 64.31 121 GLN A CA 1
ATOM 951 C C . GLN A 1 121 ? 4.607 -9.699 -3.007 1.00 64.31 121 GLN A C 1
ATOM 953 O O . GLN A 1 121 ? 4.213 -10.659 -3.661 1.00 64.31 121 GLN A O 1
ATOM 958 N N . SER A 1 122 ? 5.113 -8.611 -3.599 1.00 66.19 122 SER A N 1
ATOM 959 C CA . SER A 1 122 ? 5.279 -8.485 -5.050 1.00 66.19 122 SER A CA 1
ATOM 960 C C . SER A 1 122 ? 6.344 -7.448 -5.388 1.00 66.19 122 SER A C 1
ATOM 962 O O . SER A 1 122 ? 6.262 -6.299 -4.955 1.00 66.19 122 SER A O 1
ATOM 964 N N . LEU A 1 123 ? 7.310 -7.836 -6.223 1.00 64.25 123 LEU A N 1
ATOM 965 C CA . LEU A 1 123 ? 8.350 -6.935 -6.726 1.00 64.25 123 LEU A CA 1
ATOM 966 C C . LEU A 1 123 ? 7.774 -5.820 -7.606 1.00 64.25 123 LEU A C 1
ATOM 968 O O . LEU A 1 123 ? 8.322 -4.725 -7.608 1.00 64.25 123 LEU A O 1
ATOM 972 N N . PHE A 1 124 ? 6.663 -6.077 -8.306 1.00 68.69 124 PHE A N 1
ATOM 973 C CA . PHE A 1 124 ? 5.933 -5.103 -9.125 1.00 68.69 124 PHE A CA 1
ATOM 974 C C . PHE A 1 124 ? 4.467 -5.058 -8.686 1.00 68.69 124 PHE A C 1
ATOM 976 O O . PHE A 1 124 ? 3.593 -5.634 -9.337 1.00 68.69 124 PHE A O 1
ATOM 983 N N . PRO A 1 125 ? 4.176 -4.445 -7.531 1.00 68.62 125 PRO A N 1
ATOM 984 C CA . PRO A 1 125 ? 2.820 -4.389 -7.011 1.00 68.62 125 PRO A CA 1
ATOM 985 C C . PRO A 1 125 ? 1.938 -3.572 -7.961 1.00 68.62 125 PRO A C 1
ATOM 987 O O . PRO A 1 125 ? 2.275 -2.443 -8.309 1.00 68.62 125 PRO A O 1
ATOM 990 N N . ILE A 1 126 ? 0.808 -4.140 -8.380 1.00 69.75 126 ILE A N 1
ATOM 991 C CA . ILE A 1 126 ? -0.167 -3.472 -9.248 1.00 69.75 126 ILE A CA 1
ATOM 992 C C . ILE A 1 126 ? -1.313 -2.969 -8.367 1.00 69.75 126 ILE A C 1
ATOM 994 O O . ILE A 1 126 ? -1.958 -3.749 -7.666 1.00 69.75 126 ILE A O 1
ATOM 998 N N . LEU A 1 127 ? -1.568 -1.663 -8.388 1.00 68.56 127 LEU A N 1
ATOM 999 C CA . LEU A 1 127 ? -2.795 -1.080 -7.846 1.00 68.56 127 LEU A CA 1
ATOM 1000 C C . LEU A 1 127 ? -3.927 -1.443 -8.799 1.00 68.56 127 LEU A C 1
ATOM 1002 O O . LEU A 1 127 ? -3.783 -1.204 -9.984 1.00 68.56 127 LEU A O 1
ATOM 1006 N N . LEU A 1 128 ? -5.021 -2.029 -8.319 1.00 62.31 128 LEU A N 1
ATOM 1007 C CA . LEU A 1 128 ? -6.061 -2.592 -9.194 1.00 62.31 128 LEU A CA 1
ATOM 1008 C C . LEU A 1 128 ? -7.118 -1.579 -9.665 1.00 62.31 128 LEU A C 1
ATOM 1010 O O . LEU A 1 128 ? -8.038 -1.971 -10.373 1.00 62.31 128 LEU A O 1
ATOM 1014 N N . ASP A 1 129 ? -7.024 -0.304 -9.279 1.00 55.06 129 ASP A N 1
ATOM 1015 C CA . ASP A 1 129 ? -8.113 0.655 -9.491 1.00 55.06 129 ASP A CA 1
ATOM 1016 C C . ASP A 1 129 ? -7.623 2.098 -9.720 1.00 55.06 129 ASP A C 1
ATOM 1018 O O . ASP A 1 129 ? -7.478 2.876 -8.772 1.00 55.06 129 ASP A O 1
ATOM 1022 N N . PRO A 1 130 ? -7.315 2.458 -10.979 1.00 64.19 130 PRO A N 1
ATOM 1023 C CA . PRO A 1 130 ? -7.173 1.560 -12.132 1.00 64.19 130 PRO A CA 1
ATOM 1024 C C . PRO A 1 130 ? -5.841 0.775 -12.094 1.00 64.19 130 PRO A C 1
ATOM 1026 O O . PRO A 1 130 ? -4.924 1.193 -11.379 1.00 64.19 130 PRO A O 1
ATOM 1029 N N . PRO A 1 131 ? -5.707 -0.330 -12.865 1.00 63.12 131 PRO A N 1
ATOM 1030 C CA . PRO A 1 131 ? -4.500 -1.158 -12.947 1.00 63.12 131 PRO A CA 1
ATOM 1031 C C . PRO A 1 131 ? -3.236 -0.337 -13.234 1.00 63.12 131 PRO A C 1
ATOM 1033 O O . PRO A 1 131 ? -3.034 0.131 -14.353 1.00 63.12 131 PRO A O 1
ATOM 1036 N N . ARG A 1 132 ? -2.380 -0.138 -12.228 1.00 69.50 132 ARG A N 1
ATOM 1037 C CA . ARG A 1 132 ? -1.152 0.664 -12.344 1.00 69.50 132 ARG A CA 1
ATOM 1038 C C . ARG A 1 132 ? 0.002 0.029 -11.565 1.00 69.50 132 ARG A C 1
ATOM 1040 O O . ARG A 1 132 ? -0.172 -0.234 -10.375 1.00 69.50 132 ARG A O 1
ATOM 1047 N N . PRO A 1 133 ? 1.186 -0.187 -12.171 1.00 72.19 133 PRO A N 1
ATOM 1048 C CA . PRO A 1 133 ? 2.366 -0.605 -11.418 1.00 72.19 133 PRO A CA 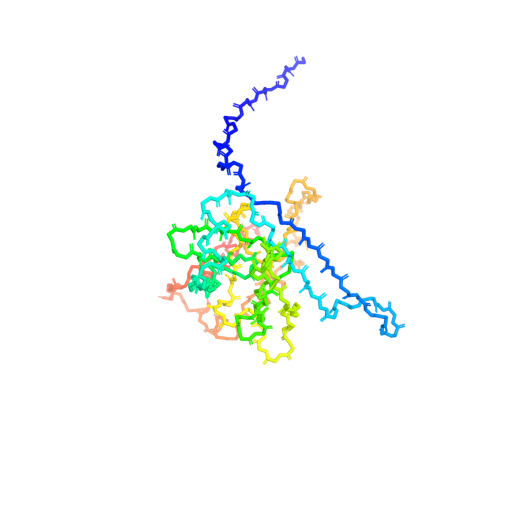1
ATOM 1049 C C . PRO A 1 133 ? 2.746 0.492 -10.419 1.00 72.19 133 PRO A C 1
ATOM 1051 O O . PRO A 1 133 ? 2.892 1.654 -10.788 1.00 72.19 133 PRO A O 1
ATOM 1054 N N . TRP A 1 134 ? 2.875 0.151 -9.142 1.00 71.62 134 TRP A N 1
ATOM 1055 C CA . TRP A 1 134 ? 3.135 1.130 -8.086 1.00 71.62 134 TRP A CA 1
ATOM 1056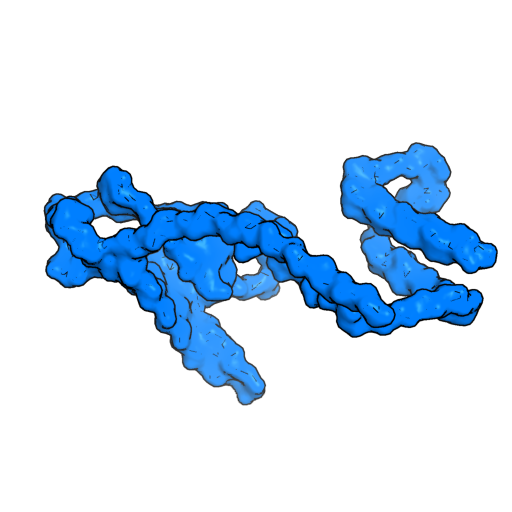 C C . TRP A 1 134 ? 4.603 1.580 -8.069 1.00 71.62 134 TRP A C 1
ATOM 1058 O O . TRP A 1 134 ? 4.885 2.763 -7.900 1.00 71.62 134 TRP A O 1
ATOM 1068 N N . ASN A 1 135 ? 5.543 0.664 -8.289 1.00 67.50 135 ASN A N 1
ATOM 1069 C CA . ASN A 1 135 ? 6.980 0.948 -8.249 1.00 67.50 135 ASN A CA 1
ATOM 1070 C C . ASN A 1 135 ? 7.574 1.398 -9.595 1.00 67.50 135 ASN A C 1
ATOM 1072 O O . ASN A 1 135 ? 8.792 1.514 -9.709 1.00 67.50 135 ASN A O 1
ATOM 1076 N N . VAL A 1 136 ? 6.740 1.639 -10.607 1.00 69.81 136 VAL A N 1
ATOM 1077 C CA . VAL A 1 136 ? 7.172 2.167 -11.903 1.00 69.81 136 VAL A CA 1
ATOM 1078 C C . VAL A 1 136 ? 6.683 3.603 -12.012 1.00 69.81 136 VAL A C 1
ATOM 1080 O O . VAL A 1 136 ? 5.524 3.900 -11.725 1.00 69.81 136 VAL A O 1
ATOM 1083 N N . HIS A 1 137 ? 7.576 4.509 -12.405 1.00 68.56 137 HIS A N 1
ATOM 1084 C CA . HIS A 1 137 ? 7.220 5.906 -12.610 1.00 68.56 137 HIS A CA 1
ATOM 1085 C C . HIS A 1 137 ? 6.155 6.033 -13.705 1.00 68.56 137 HIS A C 1
ATOM 1087 O O . HIS A 1 137 ? 6.307 5.504 -14.804 1.00 68.56 137 HIS A O 1
ATOM 1093 N N . HIS A 1 138 ? 5.077 6.755 -13.398 1.00 70.25 138 HIS A N 1
ATOM 1094 C CA . HIS A 1 138 ? 4.018 7.057 -14.357 1.00 70.25 138 HIS A CA 1
ATOM 1095 C C . HIS A 1 138 ? 4.411 8.306 -15.125 1.00 70.25 138 HIS A C 1
ATOM 1097 O O . HIS A 1 138 ? 4.438 9.399 -14.558 1.00 70.25 138 HIS A O 1
ATOM 1103 N N . ILE A 1 139 ? 4.728 8.142 -16.404 1.00 74.25 139 ILE A N 1
ATOM 1104 C CA . ILE A 1 139 ? 5.053 9.261 -17.280 1.00 74.25 139 ILE A CA 1
ATOM 1105 C C . ILE A 1 139 ? 3.813 9.569 -18.130 1.00 74.25 139 ILE A C 1
ATOM 1107 O O . ILE A 1 139 ? 3.332 8.678 -18.834 1.00 74.25 139 ILE A O 1
ATOM 1111 N N . PRO A 1 140 ? 3.254 10.791 -18.062 1.00 78.56 140 PRO A N 1
ATOM 1112 C CA . PRO A 1 140 ? 2.115 11.168 -18.889 1.00 78.56 140 PRO A CA 1
ATOM 1113 C C . PRO A 1 140 ? 2.560 11.282 -20.350 1.00 78.56 140 PRO A C 1
ATOM 1115 O O . PRO A 1 140 ? 3.102 12.311 -20.747 1.00 78.56 140 PRO A O 1
ATOM 1118 N N . LEU A 1 141 ? 2.327 10.231 -21.143 1.00 76.44 141 LEU A N 1
ATOM 1119 C CA . LEU A 1 141 ? 2.766 10.158 -22.544 1.00 76.44 141 LEU A CA 1
ATOM 1120 C C . LEU A 1 141 ? 2.234 11.324 -23.391 1.00 76.44 141 LEU A C 1
ATOM 1122 O O . LEU A 1 141 ? 2.956 11.839 -24.232 1.00 76.44 141 LEU A O 1
ATOM 1126 N N . GLU A 1 142 ? 1.020 11.801 -23.110 1.00 78.88 142 GLU A N 1
ATOM 1127 C CA . GLU A 1 142 ? 0.403 12.952 -23.793 1.00 78.88 142 GLU A CA 1
ATOM 1128 C C . GLU A 1 142 ? 1.142 14.278 -23.562 1.00 78.88 142 GLU A C 1
ATOM 1130 O O . GLU A 1 142 ? 1.004 15.212 -24.346 1.00 78.88 142 GLU A O 1
ATOM 1135 N N . LYS A 1 143 ? 1.899 14.381 -22.464 1.00 83.19 143 LYS A N 1
ATOM 1136 C CA . LYS A 1 143 ? 2.671 15.579 -22.108 1.00 83.19 143 LYS A CA 1
ATOM 1137 C C . LYS A 1 143 ? 4.142 15.454 -22.480 1.00 83.19 143 LYS A C 1
ATOM 1139 O O . LYS A 1 143 ? 4.900 16.393 -22.236 1.00 83.19 143 LYS A O 1
ATOM 1144 N N . LEU A 1 144 ? 4.566 14.300 -22.992 1.00 82.81 144 LEU A N 1
ATOM 1145 C CA . LEU A 1 144 ? 5.942 14.129 -23.417 1.00 82.81 144 LEU A CA 1
ATOM 1146 C C . LEU A 1 144 ? 6.168 14.870 -24.735 1.00 82.81 144 LEU A C 1
ATOM 1148 O O . LEU A 1 144 ? 5.322 14.797 -25.628 1.00 82.81 144 LEU A O 1
ATOM 1152 N N . PRO A 1 145 ? 7.299 15.579 -24.872 1.00 81.69 145 PRO A N 1
ATOM 1153 C CA . PRO A 1 145 ? 7.669 16.147 -26.154 1.00 81.69 145 PRO A CA 1
ATOM 1154 C C . PRO A 1 145 ? 7.829 15.015 -27.169 1.00 81.69 145 PRO A C 1
ATOM 1156 O O . PRO A 1 145 ? 8.407 13.967 -26.863 1.00 81.69 145 PRO A O 1
ATOM 1159 N N . LEU A 1 146 ? 7.312 15.232 -28.377 1.00 80.81 146 LEU A N 1
ATOM 1160 C CA . LEU A 1 146 ? 7.549 14.316 -29.481 1.00 80.81 146 LEU A CA 1
ATOM 1161 C C . LEU A 1 146 ? 9.049 14.348 -29.792 1.00 80.81 146 LEU A C 1
ATOM 1163 O O . LEU A 1 146 ? 9.614 15.417 -30.019 1.00 80.81 146 LEU A O 1
ATOM 1167 N N . ILE A 1 147 ? 9.701 13.189 -29.745 1.00 75.00 147 ILE A N 1
ATOM 1168 C CA . ILE A 1 147 ? 11.121 13.091 -30.073 1.00 75.00 147 ILE A CA 1
ATOM 1169 C C . ILE A 1 147 ? 11.225 12.973 -31.590 1.00 75.00 147 ILE A C 1
ATOM 1171 O O . ILE A 1 147 ? 10.831 11.958 -32.164 1.00 75.00 147 ILE A O 1
ATOM 1175 N N . GLU A 1 148 ? 11.756 14.007 -32.238 1.00 79.00 148 GLU A N 1
ATOM 1176 C CA . GLU A 1 148 ? 12.177 13.911 -33.632 1.00 79.00 148 GLU A CA 1
ATOM 1177 C C . GLU A 1 148 ? 13.435 13.041 -33.697 1.00 79.00 148 GLU A C 1
ATOM 1179 O O . GLU A 1 148 ? 14.473 13.356 -33.109 1.00 79.00 148 GLU A O 1
ATOM 1184 N N . LEU A 1 149 ? 13.322 11.900 -34.376 1.00 75.75 149 LEU A N 1
ATOM 1185 C CA . LEU A 1 149 ? 14.416 10.948 -34.527 1.00 75.75 149 LEU A CA 1
ATOM 1186 C C . LEU A 1 149 ? 15.401 11.477 -35.575 1.00 75.75 149 LEU A C 1
ATOM 1188 O O . LEU A 1 149 ? 15.329 11.131 -36.752 1.00 75.75 149 LEU A O 1
ATOM 1192 N N . SER A 1 150 ? 16.309 12.352 -35.144 1.00 82.38 150 SER A N 1
ATOM 1193 C CA . SER A 1 150 ? 17.509 12.702 -35.903 1.00 82.38 150 SER A CA 1
ATOM 1194 C C . SER A 1 150 ? 18.618 11.683 -35.636 1.00 82.38 150 SER A C 1
ATOM 1196 O O . SER A 1 150 ? 18.640 11.028 -34.591 1.00 82.38 150 SER A O 1
ATOM 1198 N N . LYS A 1 151 ? 19.576 11.567 -36.559 1.00 79.44 151 LYS A N 1
ATOM 1199 C CA . LYS A 1 151 ? 20.730 10.673 -36.397 1.00 79.44 151 LYS A CA 1
ATOM 1200 C C . LYS A 1 151 ? 21.491 10.939 -35.090 1.00 79.44 151 LYS A C 1
ATOM 1202 O O . LYS A 1 151 ? 21.794 9.999 -34.360 1.00 79.44 151 LYS A O 1
ATOM 1207 N N . ASP A 1 152 ? 21.702 12.211 -34.759 1.00 83.50 152 ASP A N 1
ATOM 1208 C CA . ASP A 1 152 ? 22.385 12.632 -33.530 1.00 83.50 152 ASP A CA 1
ATOM 1209 C C . ASP A 1 152 ? 21.593 12.233 -32.271 1.00 83.50 152 ASP A C 1
ATOM 1211 O O . ASP A 1 152 ? 22.169 11.817 -31.265 1.00 83.50 152 ASP A O 1
ATOM 1215 N N . MET A 1 153 ? 20.257 12.299 -32.331 1.00 83.06 153 MET A N 1
ATOM 1216 C CA . MET A 1 153 ? 19.387 11.881 -31.229 1.00 83.06 153 MET A CA 1
ATOM 1217 C C . MET A 1 153 ? 19.372 10.357 -31.059 1.00 83.06 153 MET A C 1
ATOM 1219 O O . MET A 1 153 ? 19.395 9.860 -29.932 1.00 83.06 153 MET A O 1
ATOM 1223 N N . VAL A 1 154 ? 19.375 9.598 -32.159 1.00 83.25 154 VAL A N 1
ATOM 1224 C CA . VAL A 1 154 ? 19.497 8.132 -32.116 1.00 83.25 154 VAL A CA 1
ATOM 1225 C C . VAL A 1 154 ? 20.834 7.738 -31.486 1.00 83.25 154 VAL A C 1
ATOM 1227 O O . VAL A 1 154 ? 20.857 6.905 -30.579 1.00 83.25 154 VAL A O 1
ATOM 1230 N N . GLU A 1 155 ? 21.936 8.377 -31.883 1.00 85.56 155 GLU A N 1
ATOM 1231 C CA . GLU A 1 155 ? 23.254 8.149 -31.275 1.00 85.56 155 GLU A CA 1
ATOM 1232 C C . GLU A 1 155 ? 23.279 8.494 -29.777 1.00 85.56 155 GLU A C 1
ATOM 1234 O O . GLU A 1 155 ? 23.881 7.756 -28.994 1.00 85.56 155 GLU A O 1
ATOM 1239 N N . TYR A 1 156 ? 22.560 9.539 -29.354 1.00 85.12 156 TYR A N 1
ATOM 1240 C CA . TYR A 1 156 ? 22.396 9.892 -27.940 1.00 85.12 156 TYR A CA 1
ATOM 1241 C C . TYR A 1 156 ? 21.575 8.862 -27.140 1.00 85.12 156 TYR A C 1
ATOM 1243 O O . TYR A 1 156 ? 21.904 8.561 -25.992 1.00 85.12 156 TYR A O 1
ATOM 1251 N N . ILE A 1 157 ? 20.517 8.290 -27.723 1.00 85.06 157 ILE A N 1
ATOM 1252 C CA . ILE A 1 157 ? 19.612 7.347 -27.039 1.00 85.06 157 ILE A CA 1
ATOM 1253 C C . ILE A 1 157 ? 20.230 5.946 -26.900 1.00 85.06 157 ILE A C 1
ATOM 1255 O O . ILE A 1 157 ? 19.980 5.256 -25.906 1.00 85.06 157 ILE A O 1
ATOM 1259 N N . VAL A 1 158 ? 21.049 5.507 -27.860 1.00 84.81 158 VAL A N 1
ATOM 1260 C CA . VAL A 1 158 ? 21.629 4.149 -27.899 1.00 84.81 158 VAL A CA 1
ATOM 1261 C C . VAL A 1 158 ? 22.341 3.740 -26.590 1.00 84.81 158 VAL A C 1
ATOM 1263 O O . VAL A 1 158 ? 22.071 2.641 -26.094 1.00 84.81 158 VAL A O 1
ATOM 1266 N N . PRO A 1 159 ? 23.187 4.578 -25.958 1.00 86.50 159 PRO A N 1
ATOM 1267 C CA . PRO A 1 159 ? 23.769 4.268 -24.652 1.00 86.50 159 PRO A CA 1
ATOM 1268 C C . PRO A 1 159 ? 22.724 4.033 -23.553 1.00 86.50 159 PRO A C 1
ATOM 1270 O O . PRO A 1 159 ? 22.851 3.087 -22.777 1.00 86.50 159 PRO A O 1
ATOM 1273 N N . HIS A 1 160 ? 21.659 4.838 -23.501 1.00 84.62 160 HIS A N 1
ATOM 1274 C CA . HIS A 1 160 ? 20.578 4.670 -22.523 1.00 84.62 160 HIS A CA 1
ATOM 1275 C C . HIS A 1 160 ? 19.814 3.356 -22.739 1.00 84.62 160 HIS A C 1
ATOM 1277 O O . HIS A 1 160 ? 19.491 2.655 -21.776 1.00 84.62 160 HIS A O 1
ATOM 1283 N N . MET A 1 161 ? 19.622 2.968 -24.000 1.00 83.06 161 MET A N 1
ATOM 1284 C CA . MET A 1 161 ? 19.037 1.681 -24.381 1.00 83.06 161 MET A CA 1
ATOM 1285 C C . MET A 1 161 ? 19.919 0.489 -24.002 1.00 83.06 161 MET A C 1
ATOM 1287 O O . MET A 1 161 ? 19.399 -0.578 -23.697 1.00 83.06 161 MET A O 1
ATOM 1291 N N . ALA A 1 162 ? 21.244 0.634 -23.967 1.00 81.12 162 ALA A N 1
ATOM 1292 C CA . ALA A 1 162 ? 22.128 -0.421 -23.468 1.00 81.12 162 ALA A CA 1
ATOM 1293 C C . ALA A 1 162 ? 22.058 -0.565 -21.932 1.00 81.12 162 ALA A C 1
ATOM 1295 O O . ALA A 1 162 ? 22.186 -1.671 -21.396 1.00 81.12 162 ALA A O 1
ATOM 1296 N N . LEU A 1 163 ? 21.811 0.540 -21.218 1.00 83.81 163 LEU A N 1
ATOM 1297 C CA . LEU A 1 163 ? 21.745 0.576 -19.753 1.00 83.81 163 LEU A CA 1
ATOM 1298 C C . LEU A 1 163 ? 20.474 -0.066 -19.173 1.00 83.81 163 LEU A C 1
ATOM 1300 O O . LEU A 1 163 ? 20.493 -0.487 -18.018 1.00 83.81 163 LEU A O 1
ATOM 1304 N N . GLN A 1 164 ? 19.400 -0.218 -19.956 1.00 85.38 164 GLN A N 1
ATOM 1305 C CA . GLN A 1 164 ? 18.175 -0.906 -19.508 1.00 85.38 164 GLN A CA 1
ATOM 1306 C C . GLN A 1 164 ? 18.367 -2.423 -19.281 1.00 85.38 164 GLN A C 1
ATOM 1308 O O . GLN A 1 164 ? 17.522 -3.085 -18.664 1.00 85.38 164 GLN A O 1
ATOM 1313 N N . HIS A 1 165 ? 19.452 -2.992 -19.818 1.00 84.44 165 HIS A N 1
ATOM 1314 C CA . HIS A 1 165 ? 19.772 -4.409 -19.705 1.00 84.44 165 HIS A CA 1
ATOM 1315 C C . HIS A 1 165 ? 20.661 -4.668 -18.483 1.00 84.44 165 HIS A C 1
ATOM 1317 O O . HIS A 1 165 ? 21.692 -4.017 -18.275 1.00 84.44 165 HIS A O 1
ATOM 1323 N N . SER A 1 166 ? 20.280 -5.672 -17.699 1.00 84.19 166 SER A N 1
ATOM 1324 C CA . SER A 1 166 ? 21.120 -6.266 -16.658 1.00 84.19 166 SER A CA 1
ATOM 1325 C C . SER A 1 166 ? 22.348 -6.951 -17.266 1.00 84.19 166 SER A C 1
ATOM 1327 O O . SER A 1 166 ? 22.348 -7.336 -18.437 1.00 84.19 166 SER A O 1
ATOM 1329 N N . ASP A 1 167 ? 23.389 -7.181 -16.463 1.00 81.56 167 ASP A N 1
ATOM 1330 C CA . ASP A 1 167 ? 24.619 -7.842 -16.932 1.00 81.56 167 ASP A CA 1
ATOM 1331 C C . ASP A 1 167 ? 24.358 -9.241 -17.501 1.00 81.56 167 ASP A C 1
ATOM 1333 O O . ASP A 1 167 ? 25.023 -9.678 -18.440 1.00 81.56 167 ASP A O 1
ATOM 1337 N N . ARG A 1 168 ? 23.355 -9.941 -16.955 1.00 83.25 168 ARG A N 1
ATOM 1338 C CA . ARG A 1 168 ? 22.889 -11.221 -17.494 1.00 83.25 168 ARG A CA 1
ATOM 1339 C C . ARG A 1 168 ? 22.275 -11.046 -18.881 1.00 83.25 168 ARG A C 1
ATOM 1341 O O . ARG A 1 168 ? 22.619 -11.808 -19.773 1.00 83.25 168 ARG A O 1
ATOM 1348 N N . GLU A 1 169 ? 21.374 -10.082 -19.058 1.00 86.12 169 GLU A N 1
ATOM 1349 C CA . GLU A 1 169 ? 20.716 -9.822 -20.346 1.00 86.12 169 GLU A CA 1
ATOM 1350 C C . GLU A 1 169 ? 21.740 -9.412 -21.412 1.00 86.12 169 GLU A C 1
ATOM 1352 O O . GLU A 1 169 ? 21.718 -9.973 -22.502 1.00 86.12 169 GLU A O 1
ATOM 1357 N N . ARG A 1 170 ? 22.710 -8.543 -21.087 1.00 81.94 170 ARG A N 1
ATOM 1358 C CA . ARG A 1 170 ? 23.763 -8.120 -22.034 1.00 81.94 170 ARG A CA 1
ATOM 1359 C C . ARG A 1 170 ? 24.613 -9.276 -22.553 1.00 81.94 170 ARG A C 1
ATOM 1361 O O . ARG A 1 170 ? 24.949 -9.294 -23.730 1.00 81.94 170 ARG A O 1
ATOM 1368 N N . LYS A 1 171 ? 24.944 -10.254 -21.702 1.00 82.00 171 LYS A N 1
ATOM 1369 C CA . LYS A 1 171 ? 25.719 -11.442 -22.112 1.00 82.00 171 LYS A CA 1
ATOM 1370 C C . LYS A 1 171 ? 24.999 -12.289 -23.157 1.00 82.00 171 LYS A C 1
ATOM 1372 O O . LYS A 1 171 ? 25.653 -13.002 -23.905 1.00 82.00 171 LYS A O 1
ATOM 1377 N N . ILE A 1 172 ? 23.671 -12.234 -23.166 1.00 82.88 172 ILE A N 1
ATOM 1378 C CA . ILE A 1 172 ? 22.832 -13.097 -23.992 1.00 82.88 172 ILE A CA 1
ATOM 1379 C C . ILE A 1 172 ? 22.249 -12.323 -25.187 1.00 82.88 172 ILE A C 1
ATOM 1381 O O . ILE A 1 172 ? 21.938 -12.913 -26.211 1.00 82.88 172 ILE A O 1
ATOM 1385 N N . MET A 1 173 ? 22.154 -10.994 -25.098 1.00 73.00 173 MET A N 1
ATOM 1386 C CA . MET A 1 173 ? 21.620 -10.123 -26.149 1.00 73.00 173 MET A CA 1
ATOM 1387 C C . MET A 1 173 ? 22.367 -10.252 -27.487 1.00 73.00 173 MET A C 1
ATOM 1389 O O . MET A 1 173 ? 21.765 -10.083 -28.540 1.00 73.00 173 MET A O 1
ATOM 1393 N N . PHE A 1 174 ? 23.662 -10.569 -27.449 1.00 69.56 174 PHE A N 1
ATOM 1394 C CA . PHE A 1 174 ? 24.482 -10.763 -28.648 1.00 69.56 174 PHE A CA 1
ATOM 1395 C C . PHE A 1 174 ? 24.457 -12.203 -29.185 1.00 69.56 174 PHE A C 1
ATOM 1397 O O . PHE A 1 174 ? 25.156 -12.494 -30.154 1.00 69.56 174 PHE A O 1
ATOM 1404 N N . ASP A 1 175 ? 23.684 -13.109 -28.574 1.00 81.25 175 ASP A N 1
ATOM 1405 C CA . ASP A 1 175 ? 23.495 -14.468 -29.079 1.00 81.25 175 ASP A CA 1
ATOM 1406 C C . ASP A 1 175 ? 22.323 -14.501 -30.081 1.00 81.25 175 ASP A C 1
ATOM 1408 O O . ASP A 1 175 ? 21.164 -14.382 -29.676 1.00 81.25 175 ASP A O 1
ATOM 1412 N N . PRO A 1 176 ? 22.581 -14.708 -31.387 1.00 71.81 176 PRO A N 1
ATOM 1413 C CA . PRO A 1 176 ? 21.541 -14.704 -32.416 1.00 71.81 176 PRO A CA 1
ATOM 1414 C C . PRO A 1 176 ? 20.531 -15.853 -32.279 1.00 71.81 176 PRO A C 1
ATOM 1416 O O . PRO A 1 176 ? 19.487 -15.829 -32.928 1.00 71.81 176 PRO A O 1
ATOM 1419 N N . LYS A 1 177 ? 20.818 -16.875 -31.464 1.00 78.94 177 LYS A N 1
ATOM 1420 C CA . LYS A 1 177 ? 19.907 -18.007 -31.227 1.00 78.94 177 LYS A CA 1
ATOM 1421 C C . LYS A 1 177 ? 19.024 -17.812 -29.999 1.00 78.94 177 LYS A C 1
ATOM 1423 O O . LYS A 1 177 ? 18.151 -18.643 -29.736 1.00 78.94 177 LYS A O 1
ATOM 1428 N N . TYR A 1 178 ? 19.255 -16.760 -29.220 1.00 79.19 178 TYR A N 1
ATOM 1429 C CA . TYR A 1 178 ? 18.534 -16.559 -27.981 1.00 79.19 178 TYR A CA 1
ATOM 1430 C C . TYR A 1 178 ? 17.178 -15.892 -28.209 1.00 79.19 178 TYR A C 1
ATOM 1432 O O . TYR A 1 178 ? 17.079 -14.763 -28.679 1.00 79.19 178 TYR A O 1
ATOM 1440 N N . VAL A 1 179 ? 16.124 -16.581 -27.777 1.00 77.56 179 VAL A N 1
ATOM 1441 C CA . VAL A 1 179 ? 14.773 -16.026 -27.691 1.00 77.56 179 VAL A CA 1
ATOM 1442 C C . VAL A 1 179 ? 14.507 -15.634 -26.233 1.00 77.56 179 VAL A C 1
ATOM 1444 O O . VAL A 1 179 ? 14.579 -16.502 -25.351 1.00 77.56 179 VAL A O 1
ATOM 1447 N N . PRO A 1 180 ? 14.202 -14.353 -25.944 1.00 77.44 180 PRO A N 1
ATOM 1448 C CA . PRO A 1 180 ? 13.855 -13.920 -24.598 1.00 77.44 180 PRO A CA 1
ATOM 1449 C C . PRO A 1 180 ? 12.667 -14.718 -24.054 1.00 77.44 180 PRO A C 1
ATOM 1451 O O . PRO A 1 180 ? 11.590 -14.730 -24.641 1.00 77.44 180 PRO A O 1
ATOM 1454 N N . ARG A 1 181 ? 12.862 -15.392 -22.914 1.00 77.75 181 ARG A N 1
ATOM 1455 C CA . ARG A 1 181 ? 11.776 -16.112 -22.218 1.00 77.75 181 ARG A CA 1
ATOM 1456 C C . ARG A 1 181 ? 10.911 -15.194 -21.354 1.00 77.75 181 ARG A C 1
ATOM 1458 O O . ARG A 1 181 ? 9.788 -15.550 -21.026 1.00 77.75 181 ARG A O 1
ATOM 1465 N N . ASP A 1 182 ? 11.466 -14.057 -20.941 1.00 79.25 182 ASP A N 1
ATOM 1466 C CA . ASP A 1 182 ? 10.798 -13.064 -20.102 1.00 79.25 182 ASP A CA 1
ATOM 1467 C C . ASP A 1 182 ? 10.193 -11.969 -20.989 1.00 79.25 182 ASP A C 1
ATOM 1469 O O . ASP A 1 182 ? 10.881 -11.423 -21.856 1.00 79.25 182 ASP A O 1
ATOM 1473 N N . HIS A 1 183 ? 8.927 -11.630 -20.748 1.00 79.19 183 HIS A N 1
ATOM 1474 C CA . HIS A 1 183 ? 8.214 -10.563 -21.446 1.00 79.19 183 HIS A CA 1
ATOM 1475 C C . HIS A 1 183 ? 8.923 -9.209 -21.322 1.00 79.19 183 HIS A C 1
ATOM 1477 O O . HIS A 1 183 ? 8.956 -8.447 -22.288 1.00 79.19 183 HIS A O 1
ATOM 1483 N N . LEU A 1 184 ? 9.530 -8.909 -20.168 1.00 79.12 184 LEU A N 1
ATOM 1484 C CA . LEU A 1 184 ? 10.267 -7.657 -19.980 1.00 79.12 184 LEU A CA 1
ATOM 1485 C C . LEU A 1 184 ? 11.536 -7.628 -20.828 1.00 79.12 184 LEU A C 1
ATOM 1487 O O . LEU A 1 184 ? 11.847 -6.607 -21.437 1.00 79.12 184 LEU A O 1
ATOM 1491 N N . HIS A 1 185 ? 12.252 -8.749 -20.904 1.00 82.50 185 HIS A N 1
ATOM 1492 C CA . HIS A 1 185 ? 13.438 -8.837 -21.748 1.00 82.50 185 HIS A CA 1
ATOM 1493 C C . HIS A 1 185 ? 13.062 -8.750 -23.235 1.00 82.50 185 HIS A C 1
ATOM 1495 O O . HIS A 1 185 ? 13.706 -8.010 -23.977 1.00 82.50 185 HIS A O 1
ATOM 1501 N N . ALA A 1 186 ? 11.986 -9.424 -23.655 1.00 83.75 186 ALA A N 1
ATOM 1502 C CA . ALA A 1 186 ? 11.458 -9.334 -25.017 1.00 83.75 186 ALA A CA 1
ATOM 1503 C C . ALA A 1 186 ? 11.111 -7.888 -25.403 1.00 83.75 186 ALA A C 1
ATOM 1505 O O . ALA A 1 186 ? 11.486 -7.430 -26.481 1.00 83.75 186 ALA A O 1
ATOM 1506 N N . LEU A 1 187 ? 10.461 -7.148 -24.499 1.00 84.69 187 LEU A N 1
ATOM 1507 C CA . LEU A 1 187 ? 10.104 -5.749 -24.718 1.00 84.69 187 LEU A CA 1
ATOM 1508 C C . LEU A 1 187 ? 11.347 -4.863 -24.864 1.00 84.69 187 LEU A C 1
ATOM 1510 O O . LEU A 1 187 ? 11.436 -4.110 -25.830 1.00 84.69 187 LEU A O 1
ATOM 1514 N N . LYS A 1 188 ? 12.338 -4.993 -23.969 1.00 87.50 188 LYS A N 1
ATOM 1515 C CA . LYS A 1 188 ? 13.607 -4.244 -24.064 1.00 87.50 188 LYS A CA 1
ATOM 1516 C C . LYS A 1 188 ? 14.305 -4.475 -25.408 1.00 87.50 188 LYS A C 1
ATOM 1518 O O . LYS A 1 188 ? 14.753 -3.516 -26.032 1.00 87.50 188 LYS A O 1
ATOM 1523 N N . VAL A 1 189 ? 14.379 -5.733 -25.857 1.00 85.00 189 VAL A N 1
ATOM 1524 C CA . VAL A 1 189 ? 14.988 -6.106 -27.147 1.00 85.00 189 VAL A CA 1
ATOM 1525 C C . VAL A 1 189 ? 14.204 -5.508 -28.314 1.00 85.00 189 VAL A C 1
ATOM 1527 O O . VAL A 1 189 ? 14.814 -4.898 -29.185 1.00 85.00 189 VAL A O 1
ATOM 1530 N N . GLY A 1 190 ? 12.872 -5.606 -28.305 1.00 83.81 190 GLY A N 1
ATOM 1531 C CA . GLY A 1 190 ? 12.021 -5.036 -29.353 1.00 83.81 190 GLY A CA 1
ATOM 1532 C C . GLY A 1 190 ? 12.200 -3.525 -29.510 1.00 83.81 190 GLY A C 1
ATOM 1533 O O . GLY A 1 190 ? 12.401 -3.044 -30.621 1.00 83.81 190 GLY A O 1
ATOM 1534 N N . VAL A 1 191 ? 12.217 -2.774 -28.404 1.00 84.25 191 VAL A N 1
ATOM 1535 C CA . VAL A 1 191 ? 12.467 -1.321 -28.451 1.00 84.25 191 VAL A CA 1
ATOM 1536 C C . VAL A 1 191 ? 13.881 -1.024 -28.964 1.00 84.25 191 VAL A C 1
ATOM 1538 O O . VAL A 1 191 ? 14.068 -0.085 -29.732 1.00 84.25 191 VAL A O 1
ATOM 1541 N N . ASN A 1 192 ? 14.881 -1.829 -28.589 1.00 84.19 192 ASN A N 1
ATOM 1542 C CA . ASN A 1 192 ? 16.255 -1.650 -29.066 1.00 84.19 192 ASN A CA 1
ATOM 1543 C C . ASN A 1 192 ? 16.370 -1.874 -30.585 1.00 84.19 192 ASN A C 1
ATOM 1545 O O . ASN A 1 192 ? 17.018 -1.083 -31.263 1.00 84.19 192 ASN A O 1
ATOM 1549 N N . ILE A 1 193 ? 15.688 -2.890 -31.127 1.00 82.50 193 ILE A N 1
ATOM 1550 C CA . ILE A 1 193 ? 15.632 -3.154 -32.575 1.00 82.50 193 ILE A CA 1
ATOM 1551 C C . ILE A 1 193 ? 15.002 -1.970 -33.315 1.00 82.50 193 ILE A C 1
ATOM 1553 O O . ILE A 1 193 ? 15.607 -1.464 -34.253 1.00 82.50 193 ILE A O 1
ATOM 1557 N N . LEU A 1 194 ? 13.854 -1.465 -32.851 1.00 82.56 194 LEU A N 1
ATOM 1558 C CA . LEU A 1 194 ? 13.170 -0.330 -33.489 1.00 82.56 194 LEU A CA 1
ATOM 1559 C C . LEU A 1 194 ? 14.045 0.931 -33.562 1.00 82.56 194 LEU A C 1
ATOM 1561 O O . LEU A 1 194 ? 14.004 1.658 -34.549 1.00 82.56 194 LEU A O 1
ATOM 1565 N N . VAL A 1 195 ? 14.847 1.191 -32.526 1.00 78.88 195 VAL A N 1
ATOM 1566 C CA . VAL A 1 195 ? 15.774 2.334 -32.501 1.00 78.88 195 VAL A CA 1
ATOM 1567 C C . VAL A 1 195 ? 16.984 2.095 -33.410 1.00 78.88 195 VAL A C 1
ATOM 1569 O O . VAL A 1 195 ? 17.471 3.032 -34.036 1.00 78.88 195 VAL A O 1
ATOM 1572 N N . GLN A 1 196 ? 17.473 0.855 -33.507 1.00 75.38 196 GLN A N 1
ATOM 1573 C CA . GLN A 1 196 ? 18.602 0.504 -34.374 1.00 75.38 196 GLN A CA 1
ATOM 1574 C C . GLN A 1 196 ? 18.235 0.464 -35.862 1.00 75.38 196 GLN A C 1
ATOM 1576 O O . GLN A 1 196 ? 19.080 0.808 -36.683 1.00 75.38 196 GLN A O 1
ATOM 1581 N N . GLU A 1 197 ? 17.005 0.083 -36.213 1.00 73.44 197 GLU A N 1
ATOM 1582 C CA . GLU A 1 197 ? 16.494 0.109 -37.593 1.00 73.44 197 GLU A CA 1
ATOM 1583 C C . GLU A 1 197 ? 16.269 1.534 -38.123 1.00 73.44 197 GLU A C 1
ATOM 1585 O O . GLU A 1 197 ? 16.165 1.728 -39.329 1.00 73.44 197 GLU A O 1
ATOM 1590 N N . PHE A 1 198 ? 16.241 2.538 -37.241 1.00 67.00 198 PHE A N 1
ATOM 1591 C CA . PHE A 1 198 ? 16.129 3.956 -37.599 1.00 67.00 198 PHE A CA 1
ATOM 1592 C C . PHE A 1 198 ? 17.455 4.598 -38.067 1.00 67.00 198 PHE A C 1
ATOM 1594 O O . PHE A 1 198 ? 17.491 5.809 -38.291 1.00 67.00 198 PHE A O 1
ATOM 1601 N N . LYS A 1 199 ? 18.543 3.817 -38.163 1.00 56.09 199 LYS A N 1
ATOM 1602 C CA . LYS A 1 199 ? 19.869 4.264 -38.627 1.00 56.09 199 LYS A CA 1
ATOM 1603 C C . LYS A 1 199 ? 19.977 4.454 -40.136 1.00 56.09 199 LYS A C 1
ATOM 1605 O O . LYS A 1 199 ? 19.403 3.639 -40.885 1.00 56.09 199 LYS A O 1
#

Organism: Thanatephorus cucumeris (strain AG1-IB / isolate 7/3/14) (NCBI:txid1108050)

Radius of gyration: 24.43 Å; chains: 1; bounding box: 54×41×62 Å

Secondary structure (DSSP, 8-state):
-PPP----PPP--PPPPPSEEEEEEEEEEEETTEEEEEEEEEEEEE--HHHHHHHHTTPPEEEEEEETTEEEEEETTEEEEEE-SS---GGG-EEEEETTTTEEEEEE-----TTTSSBTTBSSPEEETTEEESSS----GGGSPP----HHHHHHHHHHHHHTS-HHHHHHHT-TTPPP-SHHHHHHHHHHHHHHTT-